Protein 7BAX (pdb70)

Foldseek 3Di:
DFAQWAFPADAFKDKAWEKDWQAPPPRFALVLVCLLAVHDSVQFCVLAVNPDRGDTHDGGRITIGMFMWGDDDGGIWTKDFHFDDPQDFLQNCCCPVVVVQAHSVVQCVVVPPDDRGPDPGGDTGIGIGGAHADHPVLVVVLFPGFYKDKDALPDDQVVVCVQQVHDSVQQCVNFVVPDDDSVPRDIGIGTRTDNDRGNGDDD

Secondary structure (DSSP, 8-state):
----BPPSSS-S-EEEEEEEE--SSS--SHHHHHHHHTS-HHHHHHHTT-S-TTSPPPTT-EEEEEEEEEESSSBEEEEEEEE--TT--HHHIIIIISTTSS-HHHHHHSS-SS-SS---TT-EEEEEEE-----HHHHHHT--EEEEEEE-TT--HHHHHHHHT--HHHHHHHTTTTS----S---EEEEEEESS-------

InterPro domains:
  IPR000719 Protein kinase domain [PS50011] (290-560)
  IPR001245 Serine-threonine/tyrosine-protein kinase, catalytic domain [PF07714] (346-463)
  IPR008266 Tyrosine-protein kinase, active site [PS00109] (434-446)
  IPR011009 Protein kinase-like domain superfamily [SSF56112] (306-564)
  IPR018392 LysM domain [PS51782] (51-98)
  IPR052611 Plant receptor-like kinase with LysM domain-containing protein [PTHR45927] (15-565)
  IPR056561 NFP/LYK4/5, first LysM domain [PF23446] (46-104)
  IPR059143 NFP, second LysM domain [PF23457] (109-163)
  IPR059144 NFP, 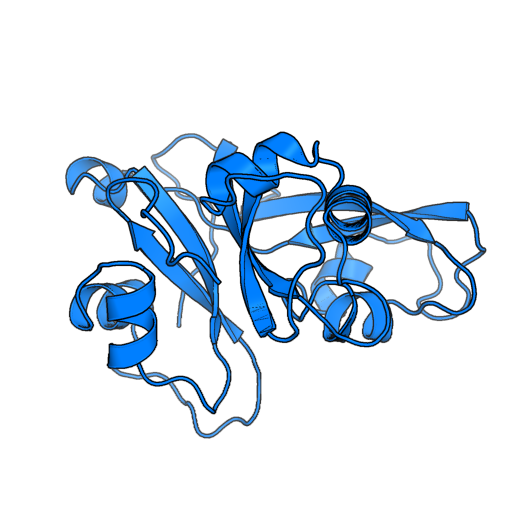third LysM domain [PF23462] (178-227)

B-factor: mean 77.1, std 29.34, range [22.92, 173.4]

Structure (mmCIF, N/CA/C/O backbone):
data_7BAX
#
_entry.id   7BAX
#
_cell.length_a   114.940
_cell.length_b   114.940
_cell.length_c   59.150
_cell.angle_alpha   90.000
_cell.angle_beta   90.000
_cell.angle_gamma   120.000
#
_symmetry.space_group_name_H-M   'P 31 2 1'
#
loop_
_entity.id
_entity.type
_entity.pdbx_description
1 polymer 'LysM type receptor kinase'
2 non-polymer 2-acetamido-2-deoxy-beta-D-glucopyranose
#
loop_
_atom_site.group_PDB
_atom_site.id
_atom_site.type_symbol
_atom_site.label_atom_id
_atom_site.label_alt_id
_atom_site.label_comp_id
_atom_site.label_asym_id
_atom_site.label_entity_id
_atom_site.label_seq_id
_atom_site.pdbx_PDB_ins_code
_atom_site.Cartn_x
_atom_site.Cartn_y
_atom_site.Cartn_z
_atom_site.occupancy
_atom_site.B_iso_or_equiv
_atom_site.auth_seq_id
_atom_site.auth_comp_id
_atom_site.auth_asym_id
_atom_site.auth_atom_id
_atom_site.pdbx_PDB_model_num
ATOM 1 N N . GLY A 1 46 ? 10.71300 -62.54700 1.52200 1.000 109.36563 34 GLY A N 1
ATOM 2 C CA . GLY A 1 46 ? 9.82000 -61.95000 0.54500 1.000 110.78521 34 GLY A CA 1
ATOM 3 C C . GLY A 1 46 ? 10.31000 -62.11200 -0.88500 1.000 118.39408 34 GLY A C 1
ATOM 4 O O . GLY A 1 46 ? 10.48900 -63.24100 -1.35400 1.000 118.57406 34 GLY A O 1
ATOM 5 N N . THR A 1 47 ? 10.51400 -60.98300 -1.57300 1.000 123.33342 35 THR A N 1
ATOM 6 C CA . THR A 1 47 ? 11.14600 -60.98800 -2.89200 1.000 125.12363 35 THR A CA 1
ATOM 7 C C . THR A 1 47 ? 12.63200 -61.32800 -2.77000 1.000 137.05158 35 THR A C 1
ATOM 8 O O . THR A 1 47 ? 13.37000 -60.66200 -2.03500 1.000 130.44063 35 THR A O 1
ATOM 12 N N . ASN A 1 48 ? 13.07600 -62.36100 -3.49900 1.000 145.25445 36 ASN A N 1
ATOM 13 C CA . ASN A 1 48 ? 14.48100 -62.76000 -3.50500 1.000 139.97272 36 ASN A CA 1
ATOM 14 C C . ASN A 1 48 ? 15.19400 -62.00100 -4.62100 1.000 127.84744 36 ASN A C 1
ATOM 15 O O . ASN A 1 48 ? 14.75700 -62.03200 -5.77700 1.000 120.56925 36 ASN A O 1
ATOM 20 N N . PHE A 1 49 ? 16.27200 -61.29300 -4.26800 1.000 118.54126 37 PHE A N 1
ATOM 21 C CA . PHE A 1 49 ? 17.07900 -60.53000 -5.22000 1.000 92.58144 37 PHE A CA 1
ATOM 22 C C . PHE A 1 49 ? 18.40900 -61.23000 -5.46900 1.000 94.34057 37 PHE A C 1
ATOM 23 O O . PHE A 1 49 ? 19.47000 -60.60200 -5.51900 1.000 94.94944 37 PHE A O 1
ATOM 31 N N . SER A 1 50 ? 18.35300 -62.55200 -5.58500 1.000 91.19593 38 SER A N 1
ATOM 32 C CA . SER A 1 50 ? 19.52300 -63.38700 -5.77800 1.000 84.86445 38 SER A CA 1
ATOM 33 C C . SER A 1 50 ? 19.72800 -63.65700 -7.26200 1.000 81.88472 38 SER A C 1
ATOM 34 O O . SER A 1 50 ? 18.77100 -63.73700 -8.03900 1.000 92.11649 38 SER A O 1
ATOM 37 N N . CYS A 1 51 ? 20.99000 -63.76300 -7.64700 1.000 86.82369 39 CYS A N 1
ATOM 38 C CA . CYS A 1 51 ? 21.36100 -64.00200 -9.03200 1.000 92.15535 39 CYS A CA 1
ATOM 39 C C . CYS A 1 51 ? 20.76100 -65.30700 -9.52400 1.000 104.48168 39 CYS A C 1
ATOM 40 O O . CYS A 1 51 ? 21.04200 -66.36700 -8.94000 1.000 115.67502 39 CYS A O 1
ATOM 43 N N . PRO A 1 52 ? 19.94000 -65.28700 -10.57100 1.000 107.68153 40 PRO A N 1
ATOM 44 C CA . PRO A 1 52 ? 19.45900 -66.54700 -11.14700 1.000 111.79325 40 PRO A CA 1
ATOM 45 C C . PRO A 1 52 ? 20.63000 -67.41500 -11.58800 1.000 120.21891 40 PRO A C 1
ATOM 46 O O . PRO A 1 52 ? 21.55800 -66.95200 -12.25500 1.000 114.46897 40 PRO A O 1
ATOM 50 N N . VAL A 1 53 ? 20.58800 -68.68400 -11.17700 1.000 125.70652 41 VAL A N 1
ATOM 51 C CA . VAL A 1 53 ? 21.67700 -69.60900 -11.46600 1.000 124.58715 41 VAL A CA 1
ATOM 52 C C . VAL A 1 53 ? 21.70100 -69.99100 -12.94500 1.000 127.53002 41 VAL A C 1
ATOM 53 O O . VAL A 1 53 ? 22.76700 -70.30400 -13.49700 1.000 122.59349 41 VAL A O 1
ATOM 57 N N . ASP A 1 54 ? 20.54300 -69.95200 -13.61200 1.000 125.68253 42 ASP A N 1
ATOM 58 C CA . ASP A 1 54 ? 20.35400 -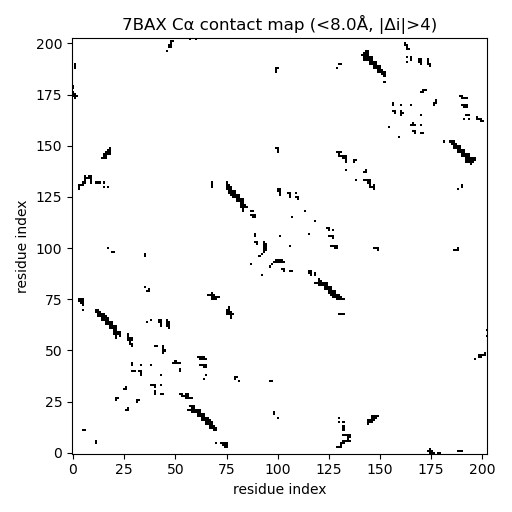70.52000 -14.94400 1.000 109.94133 42 ASP A CA 1
ATOM 59 C C . ASP A 1 54 ? 20.40200 -69.49900 -16.07300 1.000 105.52816 42 ASP A C 1
ATOM 60 O O . ASP A 1 54 ? 20.77000 -69.85900 -17.19600 1.000 106.85913 42 ASP A O 1
ATOM 65 N N . SER A 1 55 ? 20.02800 -68.23900 -15.81600 1.000 97.20450 43 SER A N 1
ATOM 66 C CA . SER A 1 55 ? 19.92000 -67.21300 -16.84600 1.000 92.46371 43 SER A CA 1
ATOM 67 C C . SER A 1 55 ? 21.11400 -66.25500 -16.79600 1.000 99.25711 43 SER A C 1
ATOM 68 O O . SER A 1 55 ? 21.84700 -66.21700 -15.80200 1.000 113.35572 43 SER A O 1
ATOM 71 N N . PRO A 1 56 ? 21.35100 -65.47900 -17.86100 1.000 94.18598 44 PRO A N 1
ATOM 72 C CA . PRO A 1 56 ? 22.58300 -64.65600 -17.95400 1.000 99.37530 44 PRO A CA 1
ATOM 73 C C . PRO A 1 56 ? 22.79300 -63.74500 -16.75600 1.000 92.21838 44 PRO A C 1
ATOM 74 O O . PRO A 1 56 ? 21.83000 -63.29500 -16.11200 1.000 86.58282 44 PRO A O 1
ATOM 78 N N . PRO A 1 57 ? 24.05500 -63.40700 -16.45600 1.000 89.74921 45 PRO A N 1
ATOM 79 C CA . PRO A 1 57 ? 24.34100 -62.61600 -15.25100 1.000 90.10487 45 PRO A CA 1
ATOM 80 C C . PRO A 1 57 ? 23.96700 -61.15000 -15.36800 1.000 78.74671 45 PRO A C 1
ATOM 81 O O . PRO A 1 57 ? 23.79700 -60.49100 -14.33500 1.000 74.64615 45 PRO A O 1
ATOM 85 N N . SER A 1 58 ? 23.84600 -60.61300 -16.57700 1.000 77.48959 46 SER A N 1
ATOM 86 C CA . SER A 1 58 ? 23.59800 -59.19300 -16.77300 1.000 69.84007 46 SER A CA 1
ATOM 87 C C . SER A 1 58 ? 22.46600 -59.01400 -17.77200 1.000 76.64991 46 SER A C 1
ATOM 88 O O . SER A 1 58 ? 22.13900 -59.92100 -18.54300 1.000 92.94288 46 SER A O 1
ATOM 91 N N . CYS A 1 59 ? 21.85500 -57.82900 -17.74100 1.000 78.70932 47 CYS A N 1
ATOM 92 C CA . CYS A 1 59 ? 20.57600 -57.62600 -18.41500 1.000 73.18643 47 CYS A CA 1
ATOM 93 C C . CYS A 1 59 ? 20.17400 -56.16400 -18.34100 1.000 65.16390 47 CYS A C 1
ATOM 94 O O . CYS A 1 59 ? 20.77300 -55.36000 -17.62000 1.000 76.40416 47 CYS A O 1
ATOM 97 N N . ASP A 1 60 ? 19.11900 -55.84100 -19.07300 1.000 49.23883 48 ASP A N 1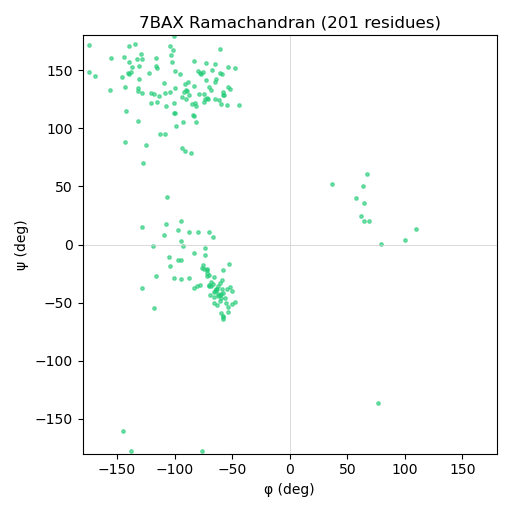
ATOM 98 C CA . ASP A 1 60 ? 18.55000 -54.50800 -19.07300 1.000 54.25148 48 ASP A CA 1
ATOM 99 C C . ASP A 1 60 ? 17.16900 -54.59500 -18.44900 1.000 60.57979 48 ASP A C 1
ATOM 100 O O . ASP A 1 60 ? 16.36400 -55.44900 -18.84200 1.000 66.10931 48 ASP A O 1
ATOM 105 N N . THR A 1 61 ? 16.91300 -53.75100 -17.45500 1.000 39.17367 49 THR A N 1
ATOM 106 C CA . THR A 1 61 ? 15.55900 -53.58400 -16.92800 1.000 34.98393 49 THR A CA 1
ATOM 107 C C . THR A 1 61 ? 15.41800 -52.12400 -16.55000 1.000 41.59003 49 THR A C 1
ATOM 108 O O . THR A 1 61 ? 16.17400 -51.26800 -17.01900 1.000 46.88816 49 THR A O 1
ATOM 112 N N . TYR A 1 62 ? 14.44200 -51.84200 -15.70600 1.000 38.86238 50 TYR A N 1
ATOM 113 C CA . TYR A 1 62 ? 14.15700 -50.48200 -15.31200 1.000 32.71281 50 TYR A CA 1
ATOM 114 C C . TYR A 1 62 ? 13.89900 -50.46000 -13.82000 1.000 36.02448 50 TYR A C 1
ATOM 115 O O . TYR A 1 62 ? 13.48000 -51.46000 -13.23200 1.000 53.69106 50 TYR A O 1
ATOM 124 N N . VAL A 1 63 ? 14.16700 -49.31200 -13.21300 1.000 28.47608 51 VAL A N 1
ATOM 125 C CA . VAL A 1 63 ? 13.75000 -49.05800 -11.84600 1.000 37.01482 51 VAL A CA 1
ATOM 126 C C . VAL A 1 63 ? 12.75500 -47.91200 -11.87600 1.000 37.36456 51 VAL A C 1
ATOM 127 O O . VAL A 1 63 ? 12.75600 -47.08200 -12.79400 1.000 47.52825 51 VAL A O 1
ATOM 131 N N . THR A 1 64 ? 11.88000 -47.89300 -10.87700 1.000 28.43448 52 THR A N 1
ATOM 132 C CA . THR A 1 64 ? 10.81300 -46.90800 -10.80000 1.000 33.92630 52 THR A CA 1
ATOM 133 C C . THR A 1 64 ? 11.27500 -45.73200 -9.95900 1.000 43.36213 52 THR A C 1
ATOM 134 O O . THR A 1 64 ? 11.71400 -45.91400 -8.81900 1.000 62.19430 52 THR A O 1
ATOM 138 N N . TYR A 1 65 ? 11.16000 -44.53100 -10.50700 1.000 34.27148 53 TYR A N 1
ATOM 139 C CA . TYR A 1 65 ? 11.49300 -43.32800 -9.75700 1.000 41.92850 53 TYR A CA 1
ATOM 140 C C . TYR A 1 65 ? 10.36200 -42.32000 -9.88900 1.000 43.62493 53 TYR A C 1
ATOM 141 O O . TYR A 1 65 ? 9.75800 -42.18500 -10.95900 1.000 46.42627 53 TYR A O 1
ATOM 150 N N . PHE A 1 66 ? 10.07600 -41.60500 -8.80900 1.000 33.68470 54 PHE A N 1
ATOM 151 C CA . PHE A 1 66 ? 9.03700 -40.58900 -8.83300 1.000 48.16872 54 PHE A CA 1
ATOM 152 C C . PHE A 1 66 ? 9.66300 -39.20600 -8.76500 1.000 59.15976 54 PHE A C 1
ATOM 153 O O . PHE A 1 66 ? 10.62400 -38.98500 -8.02000 1.000 46.85247 54 PHE A O 1
ATOM 161 N N . ALA A 1 67 ? 9.12500 -38.28000 -9.55300 1.000 41.55017 55 ALA A N 1
ATOM 162 C CA . ALA A 1 67 ? 9.53500 -36.89500 -9.40700 1.000 62.54074 55 ALA A CA 1
ATOM 163 C C . ALA A 1 67 ? 9.38100 -36.45000 -7.95300 1.000 69.19376 55 ALA A C 1
ATOM 164 O O . ALA A 1 67 ? 8.38600 -36.76500 -7.28800 1.000 70.27657 55 ALA A O 1
ATOM 166 N N . GLN A 1 68 ? 10.40100 -35.74700 -7.45500 1.000 67.48619 56 GLN A N 1
ATOM 167 C CA . GLN A 1 68 ? 10.44500 -35.21400 -6.09700 1.000 74.74097 56 GLN A CA 1
ATOM 168 C C . GLN A 1 68 ? 10.52900 -33.69800 -6.15700 1.000 91.81105 56 GLN A C 1
ATOM 169 O O . GLN A 1 68 ? 11.39700 -33.15600 -6.84900 1.000 86.20622 56 GLN A O 1
ATOM 175 N N . SER A 1 69 ? 9.65000 -33.01400 -5.40100 1.000 120.75924 57 SER A N 1
ATOM 176 C CA . SER A 1 69 ? 9.46000 -31.56500 -5.53100 1.000 137.02368 57 SER A CA 1
ATOM 177 C C . SER A 1 69 ? 10.61600 -30.68600 -5.04900 1.000 135.62946 57 SER A C 1
ATOM 178 O O . SER A 1 69 ? 10.70300 -29.53700 -5.50000 1.000 145.69615 57 SER A O 1
ATOM 181 N N . PRO A 1 70 ? 11.47700 -31.10100 -4.09500 1.000 105.22229 58 PRO A N 1
ATOM 182 C CA . PRO A 1 70 ? 12.61100 -30.21300 -3.78400 1.000 94.82564 58 PRO A CA 1
ATOM 183 C C . PRO A 1 70 ? 13.50600 -29.94600 -4.99900 1.000 93.49220 5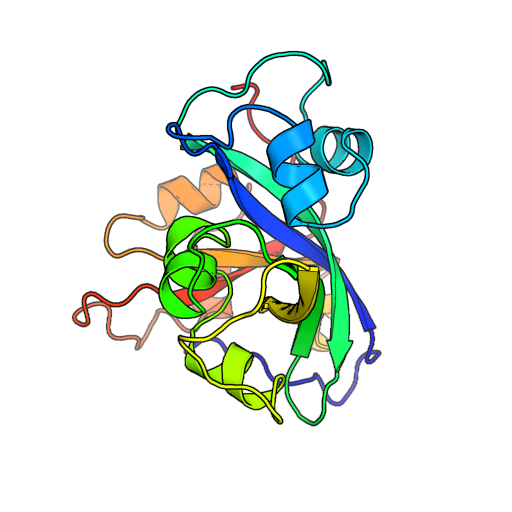8 PRO A C 1
ATOM 184 O O . PRO A 1 70 ? 13.61500 -28.79500 -5.42800 1.000 91.65497 58 PRO A O 1
ATOM 188 N N . ASN A 1 71 ? 14.09800 -30.97900 -5.61500 1.000 87.32162 59 ASN A N 1
ATOM 189 C CA . ASN A 1 71 ? 15.01600 -30.73400 -6.73100 1.000 81.95738 59 ASN A CA 1
ATOM 190 C C . ASN A 1 71 ? 14.71000 -31.54200 -7.98300 1.000 89.11478 59 ASN A C 1
ATOM 191 O O . ASN A 1 71 ? 14.90800 -31.03600 -9.09200 1.000 99.12144 59 ASN A O 1
ATOM 196 N N . PHE A 1 72 ? 14.27700 -32.79600 -7.84300 1.000 73.95262 60 PHE A N 1
ATOM 197 C CA . PHE A 1 72 ? 14.12500 -33.69200 -8.99200 1.000 71.85915 60 PHE A CA 1
ATOM 198 C C . PHE A 1 72 ? 12.75900 -33.48500 -9.64500 1.000 68.95336 60 PHE A C 1
ATOM 199 O O . PHE A 1 72 ? 11.82100 -34.26400 -9.46800 1.000 66.06107 60 PHE A O 1
ATOM 207 N N . LEU A 1 73 ? 12.65800 -32.42000 -10.44200 1.000 71.75472 61 LEU A N 1
ATOM 208 C CA . LEU A 1 73 ? 11.49000 -32.20600 -11.28900 1.000 74.10469 61 LEU A CA 1
ATOM 209 C C . LEU A 1 73 ? 11.88300 -31.94800 -12.73400 1.000 81.03340 61 LEU A C 1
ATOM 210 O O . LEU A 1 73 ? 11.05800 -31.45400 -13.51400 1.000 89.31168 61 LEU A O 1
ATOM 215 N N . THR A 1 74 ? 13.12600 -32.23800 -13.09500 1.000 69.05527 62 THR A N 1
ATOM 216 C CA . THR A 1 74 ? 13.61500 -32.15100 -14.45500 1.000 65.25564 62 THR A CA 1
ATOM 217 C C . THR A 1 74 ? 14.00200 -33.54800 -14.91600 1.000 59.61805 62 THR A C 1
ATOM 218 O O . THR A 1 74 ? 14.21200 -34.45300 -14.10800 1.000 59.88908 62 THR A O 1
ATOM 222 N N . LEU A 1 75 ? 14.08500 -33.74400 -16.22500 1.000 65.25358 63 LEU A N 1
ATOM 223 C CA . LEU A 1 75 ? 14.71300 -34.98100 -16.66400 1.000 66.12500 63 LEU A CA 1
ATOM 224 C C . LEU A 1 75 ? 16.20100 -34.94200 -16.37000 1.000 63.28337 63 LEU A C 1
ATOM 225 O O . LEU A 1 75 ? 16.79400 -35.96500 -16.01200 1.000 59.39597 63 LEU A O 1
ATOM 230 N N . THR A 1 76 ? 16.79300 -33.75400 -16.47600 1.000 63.54190 64 THR A N 1
ATOM 231 C CA . THR A 1 76 ? 18.20500 -33.56100 -16.17500 1.000 65.72968 64 THR A CA 1
ATOM 232 C C . THR A 1 76 ? 18.54300 -34.01100 -14.75200 1.000 75.26897 64 THR A C 1
ATOM 233 O O . THR A 1 76 ? 19.54700 -34.70800 -14.53300 1.000 64.64476 64 THR A O 1
ATOM 237 N N . SER A 1 77 ? 17.71500 -33.62000 -13.77200 1.000 78.25214 65 SER A N 1
ATOM 238 C CA . SER A 1 77 ? 17.91200 -34.07100 -12.39600 1.000 65.52909 65 SER A CA 1
ATOM 239 C C . SER A 1 77 ? 18.07200 -35.58700 -12.33000 1.000 59.24743 65 SER A C 1
ATOM 240 O O . SER A 1 77 ? 19.04700 -36.10300 -11.76600 1.000 59.00496 65 SER A O 1
ATOM 243 N N . ILE A 1 78 ? 17.14000 -36.31700 -12.94600 1.000 49.91371 66 ILE A N 1
ATOM 244 C CA . ILE A 1 78 ? 17.10300 -37.76000 -12.75200 1.000 51.81278 66 ILE A CA 1
ATOM 245 C C . ILE A 1 78 ? 18.17600 -38.44000 -13.58800 1.000 53.47302 66 ILE A C 1
ATOM 246 O O . ILE A 1 78 ? 18.77100 -39.43400 -13.15100 1.000 61.78496 66 ILE A O 1
ATOM 251 N N . SER A 1 79 ? 18.46000 -37.91200 -14.77800 1.000 46.73205 67 SER A N 1
ATOM 252 C CA . SER A 1 79 ? 19.53100 -38.46200 -15.59800 1.000 52.62463 67 SER A CA 1
ATOM 253 C C . SER A 1 79 ? 20.88700 -38.30200 -14.91800 1.000 70.82612 67 SER A C 1
ATOM 254 O O . SER A 1 79 ? 21.73900 -39.19500 -14.99600 1.000 85.03271 67 SER A O 1
ATOM 257 N N . ASP A 1 80 ? 21.10900 -37.17400 -14.23700 1.000 61.95717 68 ASP A N 1
ATOM 258 C CA . ASP A 1 80 ? 22.33300 -37.04500 -13.45800 1.000 56.35095 68 ASP A CA 1
ATOM 259 C C . ASP A 1 80 ? 22.32600 -37.97700 -12.26500 1.000 64.46986 68 ASP A C 1
ATOM 260 O O . ASP A 1 80 ? 23.37100 -38.50700 -11.88100 1.000 75.48684 68 ASP A O 1
ATOM 265 N N . LEU A 1 81 ? 21.16700 -38.18700 -11.66100 1.000 73.47062 69 LEU A N 1
ATOM 266 C CA . LEU A 1 81 ? 21.12000 -39.13200 -10.55800 1.000 74.21841 69 LEU A CA 1
ATOM 267 C C . LEU A 1 81 ? 21.40900 -40.55900 -11.01900 1.000 63.78704 69 LEU A C 1
ATOM 268 O O . LEU A 1 81 ? 21.92400 -41.36500 -10.23600 1.000 68.44100 69 LEU A O 1
ATOM 273 N N . PHE A 1 82 ? 21.10600 -40.89100 -12.27500 1.000 50.60403 70 PHE A N 1
ATOM 274 C CA . PHE A 1 82 ? 21.16600 -42.27900 -12.71900 1.000 53.78654 70 PHE A CA 1
ATOM 275 C C . PHE A 1 82 ? 22.15900 -42.52100 -13.84400 1.000 63.17204 70 PHE A C 1
ATOM 276 O O . PHE A 1 82 ? 22.29900 -43.66900 -14.28000 1.000 68.31378 70 PHE A O 1
ATOM 284 N N . ASP A 1 83 ? 22.84000 -41.48400 -14.33400 1.000 73.81630 71 ASP A N 1
ATOM 285 C CA . ASP A 1 83 ? 23.92100 -41.63100 -15.31400 1.000 67.99714 71 ASP A CA 1
ATOM 286 C C . ASP A 1 83 ? 23.42100 -42.18600 -16.65000 1.000 63.89648 71 ASP A C 1
ATOM 287 O O . ASP A 1 83 ? 24.12100 -42.94800 -17.31700 1.000 75.72617 71 ASP A O 1
ATOM 292 N N . THR A 1 84 ? 22.21300 -41.79200 -17.05300 1.000 55.98758 72 THR A N 1
ATOM 293 C CA . THR A 1 84 ? 21.66200 -42.16200 -18.35200 1.000 51.98060 72 THR A CA 1
ATOM 294 C C . THR A 1 84 ? 21.15400 -40.90800 -19.05900 1.000 50.92959 72 THR A C 1
ATOM 295 O O . THR A 1 84 ? 20.97200 -39.86200 -18.43800 1.000 57.19505 72 THR A O 1
ATOM 299 N N . SER A 1 85 ? 20.93000 -41.01800 -20.37000 1.000 65.34883 73 SER A N 1
ATOM 300 C CA . SER A 1 85 ? 20.42200 -39.88600 -21.13600 1.000 70.91987 73 SER A CA 1
ATOM 301 C C . SER A 1 85 ? 18.98500 -39.55200 -20.72900 1.000 68.44204 73 SER A C 1
ATOM 302 O O . SER A 1 85 ? 18.23000 -40.42900 -20.29700 1.000 73.38500 73 SER A O 1
ATOM 305 N N . PRO A 1 86 ? 18.58500 -38.28300 -20.83900 1.000 59.80793 74 PRO A N 1
ATOM 306 C CA . PRO A 1 86 ? 17.17100 -37.95900 -20.58200 1.000 53.01559 74 PRO A CA 1
ATOM 307 C C . PRO A 1 86 ? 16.22300 -38.64000 -21.54800 1.000 55.87653 74 PRO A C 1
ATOM 308 O O . PRO A 1 86 ? 15.12900 -39.04500 -21.14200 1.000 57.98139 74 PRO A O 1
ATOM 312 N N . LEU A 1 87 ? 16.61000 -38.79400 -22.81700 1.000 65.49134 75 LEU A N 1
ATOM 313 C CA . LEU A 1 87 ? 15.71800 -39.45500 -23.76400 1.000 65.08546 75 LEU A CA 1
ATOM 314 C C . LEU A 1 87 ? 15.46700 -40.90500 -23.37000 1.000 64.81172 75 LEU A C 1
ATOM 315 O O . LEU A 1 87 ? 14.35400 -41.40700 -23.54200 1.000 70.41778 75 LEU A O 1
ATOM 320 N N . SER A 1 88 ? 16.48600 -41.60900 -22.86500 1.000 51.39627 76 SER A N 1
ATOM 321 C CA . SER A 1 88 ? 16.24100 -42.98900 -22.45300 1.000 54.14031 76 SER A CA 1
ATOM 322 C C . SER A 1 88 ? 15.13800 -43.05000 -21.40100 1.000 61.81921 76 SER A C 1
ATOM 323 O O . SER A 1 88 ? 14.24500 -43.90600 -21.47200 1.000 75.21911 76 SER A O 1
ATOM 326 N N . ILE A 1 89 ? 15.15500 -42.11200 -20.44900 1.000 53.15376 77 ILE A N 1
ATOM 327 C CA . ILE A 1 89 ? 14.10500 -42.05000 -19.43600 1.000 43.12360 77 ILE A CA 1
ATOM 328 C C . ILE A 1 89 ? 12.76600 -41.69200 -20.07600 1.000 51.53676 77 ILE A C 1
ATOM 329 O O . ILE A 1 89 ? 11.73200 -42.31300 -19.78900 1.000 5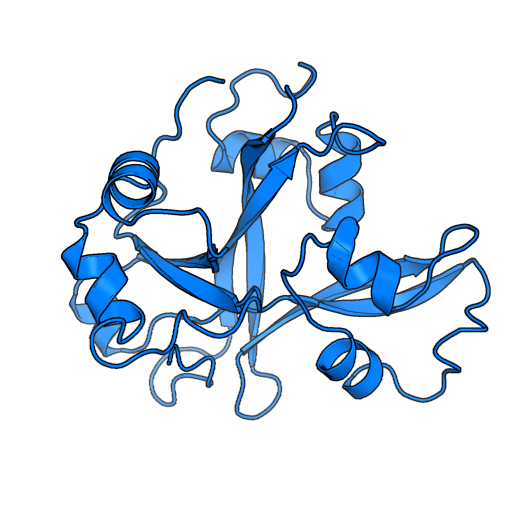3.68666 77 ILE A O 1
ATOM 334 N N . ALA A 1 90 ? 12.76600 -40.69000 -20.96000 1.000 54.16776 78 ALA A N 1
ATOM 335 C CA . ALA A 1 90 ? 11.50700 -40.24700 -21.54800 1.000 52.30167 78 ALA A CA 1
ATOM 336 C C . ALA A 1 90 ? 10.88700 -41.35300 -22.38600 1.000 49.38176 78 ALA A C 1
ATOM 337 O O . ALA A 1 90 ? 9.66600 -41.55900 -22.36600 1.000 52.83496 78 ALA A O 1
ATOM 339 N N . ARG A 1 91 ? 11.72500 -42.09000 -23.11100 1.000 50.80691 79 ARG A N 1
ATOM 340 C CA . ARG A 1 91 ? 11.26900 -43.21500 -23.91400 1.000 56.09724 79 ARG A CA 1
ATOM 341 C C . ARG A 1 91 ? 10.72700 -44.32300 -23.02500 1.000 54.06567 79 ARG A C 1
ATOM 342 O O . ARG A 1 91 ? 9.69500 -44.93000 -23.33500 1.000 72.44054 79 ARG A O 1
ATOM 350 N N . ALA A 1 92 ? 11.39500 -44.58600 -21.90600 1.000 43.56538 80 ALA A N 1
ATOM 351 C CA . ALA A 1 92 ? 10.91800 -45.61500 -20.99800 1.000 36.26937 80 ALA A CA 1
ATOM 352 C C . ALA A 1 92 ? 9.70700 -45.17000 -20.18800 1.000 42.49579 80 ALA A C 1
ATOM 353 O O . ALA A 1 92 ? 9.00100 -46.02200 -19.63700 1.000 43.58726 80 ALA A O 1
ATOM 355 N N . SER A 1 93 ? 9.44300 -43.86500 -20.09600 1.000 46.51516 81 SER A N 1
ATOM 356 C CA . SER A 1 93 ? 8.34400 -43.36800 -19.27800 1.000 46.38021 81 SER A CA 1
ATOM 357 C C . SER A 1 93 ? 7.18900 -42.82200 -20.10600 1.000 55.71942 81 SER A C 1
ATOM 358 O O . SER A 1 93 ? 6.25900 -42.23000 -19.54500 1.000 68.85641 81 SER A O 1
ATOM 361 N N . ASN A 1 94 ? 7.22600 -43.00800 -21.42300 1.000 53.76383 82 ASN A N 1
ATOM 362 C CA . ASN A 1 94 ? 6.18500 -42.54100 -22.33100 1.000 50.49768 82 ASN A CA 1
ATOM 363 C C . ASN A 1 94 ? 6.03200 -41.02300 -22.31000 1.000 54.92350 82 ASN A C 1
ATOM 364 O O . ASN A 1 94 ? 4.96100 -40.50400 -22.63400 1.000 71.58909 82 ASN A O 1
ATOM 369 N N . ILE A 1 95 ? 7.08300 -40.30000 -21.93100 1.000 49.55103 83 ILE A N 1
ATOM 370 C CA . ILE A 1 95 ? 7.07500 -38.84000 -21.98400 1.000 62.15742 83 ILE A CA 1
ATOM 371 C C . ILE A 1 95 ? 7.40100 -38.41700 -23.40600 1.000 66.47721 83 ILE A C 1
ATOM 372 O O . ILE A 1 95 ? 8.46300 -38.76300 -23.93200 1.000 63.00029 83 ILE A O 1
ATOM 377 N N . LYS A 1 96 ? 6.50000 -37.65500 -24.02400 1.000 73.35176 84 LYS A N 1
ATOM 378 C CA . LYS A 1 96 ? 6.65900 -37.28200 -25.41900 1.000 85.34435 84 LYS A CA 1
ATOM 379 C C . LYS A 1 96 ? 7.32800 -35.92500 -25.60200 1.000 88.89694 84 LYS A C 1
ATOM 380 O O . LYS A 1 96 ? 7.48700 -35.47700 -26.74500 1.000 93.79284 84 LYS A O 1
ATOM 386 N N . ASP A 1 97 ? 7.73400 -35.26900 -24.51400 1.000 77.16692 85 ASP A N 1
ATOM 387 C CA . ASP A 1 97 ? 8.49100 -34.01700 -24.58600 1.000 75.57069 85 ASP A CA 1
ATOM 388 C C . ASP A 1 97 ? 9.53100 -34.03900 -23.47600 1.000 83.25676 85 ASP A C 1
ATOM 389 O O . ASP A 1 97 ? 9.18000 -34.01100 -22.29100 1.000 87.72450 85 ASP A O 1
ATOM 394 N N . GLU A 1 98 ? 10.80800 -34.06800 -23.86500 1.000 84.92485 86 GLU A N 1
ATOM 395 C CA . GLU A 1 98 ? 11.91300 -34.21000 -22.92300 1.000 78.76547 86 GLU A CA 1
ATOM 396 C C . GLU A 1 98 ? 12.19000 -32.95100 -22.11800 1.000 89.09024 86 GLU A C 1
ATOM 397 O O . GLU A 1 98 ? 13.03300 -32.99000 -21.21400 1.000 88.25122 86 GLU A O 1
ATOM 403 N N . ASN A 1 99 ? 11.56200 -31.83100 -22.46000 1.000 96.47655 87 ASN A N 1
ATOM 404 C CA . ASN A 1 99 ? 11.85300 -30.56900 -21.80300 1.000 105.28607 87 ASN A CA 1
ATOM 405 C C . ASN A 1 99 ? 10.77900 -30.14400 -20.81800 1.000 113.64403 87 ASN A C 1
ATOM 406 O O . ASN A 1 99 ? 11.00800 -29.20800 -20.04200 1.000 122.88204 87 ASN A O 1
ATOM 411 N N . GLN A 1 100 ? 9.62800 -30.80900 -20.82100 1.000 104.89638 88 GLN A N 1
ATOM 412 C CA . GLN A 1 100 ? 8.57000 -30.46900 -19.88400 1.000 103.00667 88 GLN A CA 1
ATOM 413 C C . GLN A 1 100 ? 9.02000 -30.75500 -18.45900 1.000 97.56592 88 GLN A C 1
ATOM 414 O O . GLN A 1 100 ? 9.69400 -31.75500 -18.19100 1.000 91.74848 88 GLN A O 1
ATOM 420 N N . ASN A 1 101 ? 8.66000 -29.85900 -17.54300 1.000 100.28594 89 ASN A N 1
ATOM 421 C CA . ASN A 1 101 ? 8.84100 -30.14400 -16.12700 1.000 101.37579 89 ASN A CA 1
ATOM 422 C C . ASN A 1 101 ? 8.02900 -31.37600 -15.74000 1.000 93.39480 89 ASN A C 1
ATOM 423 O O . ASN A 1 101 ? 6.96800 -31.65100 -16.30700 1.000 105.68478 89 ASN A O 1
ATOM 428 N N . LEU A 1 102 ? 8.54100 -32.13500 -14.77900 1.000 80.72013 90 LEU A N 1
ATOM 429 C CA . LEU A 1 102 ? 7.78900 -33.25100 -14.22200 1.000 83.45209 90 LEU A CA 1
ATOM 430 C C . LEU A 1 102 ? 6.98500 -32.76800 -13.02000 1.000 87.33165 90 LEU A C 1
ATOM 431 O O . LEU A 1 102 ? 7.47600 -31.97100 -12.21500 1.000 96.03885 90 LEU A O 1
ATOM 436 N N . VAL A 1 103 ? 5.73900 -33.22400 -12.91900 1.000 76.89978 91 VAL A N 1
ATOM 437 C CA . VAL A 1 103 ? 4.89100 -32.84100 -11.78800 1.000 71.54753 91 VAL A CA 1
ATOM 438 C C . VAL A 1 103 ? 5.27000 -33.70400 -10.59100 1.000 72.99362 91 VAL A C 1
ATOM 439 O O . VAL A 1 103 ? 5.70800 -34.85000 -10.76600 1.000 80.43691 91 VAL A O 1
ATOM 443 N N . PRO A 1 104 ? 5.13900 -33.19400 -9.37200 1.000 64.57679 92 PRO A N 1
ATOM 444 C CA . PRO A 1 104 ? 5.45600 -33.99900 -8.18500 1.000 75.78463 92 PRO A CA 1
ATOM 445 C C . PRO A 1 104 ? 4.74500 -35.34700 -8.17900 1.000 72.75472 92 PRO A C 1
ATOM 446 O O . PRO A 1 104 ? 3.53900 -35.44200 -8.42400 1.000 78.24297 92 PRO A O 1
ATOM 450 N N . GLY A 1 105 ? 5.50500 -36.39800 -7.87600 1.000 59.34086 93 GLY A N 1
ATOM 451 C CA . GLY A 1 105 ? 4.97000 -37.73800 -7.79700 1.000 67.15210 93 GLY A CA 1
ATOM 452 C C . GLY A 1 105 ? 4.77200 -38.42800 -9.12700 1.000 70.11623 93 GLY A C 1
ATOM 453 O O . GLY A 1 105 ? 4.30900 -39.57900 -9.15000 1.000 68.38635 93 GLY A O 1
ATOM 454 N N . GLN A 1 106 ? 5.09800 -37.76400 -10.23000 1.000 70.20551 94 GLN A N 1
ATOM 455 C CA . GLN A 1 106 ? 4.98900 -38.39000 -11.53600 1.000 68.22728 94 GLN A CA 1
ATOM 456 C C . GLN A 1 106 ? 5.84000 -39.65100 -11.59100 1.000 63.20066 94 GLN A C 1
ATOM 457 O O . GLN A 1 106 ? 7.02500 -39.63400 -11.24000 1.000 62.84661 94 GLN A O 1
ATOM 463 N N . LEU A 1 107 ? 5.22700 -40.75000 -12.02200 1.000 56.69776 95 LEU A N 1
ATOM 464 C CA . LEU A 1 107 ? 5.96700 -41.99400 -12.17700 1.000 58.25222 95 LEU A CA 1
ATOM 465 C C . LEU A 1 107 ? 6.90000 -41.92600 -13.38200 1.000 58.14933 95 LEU A C 1
ATOM 466 O O . LEU A 1 107 ? 6.55000 -41.38500 -14.43600 1.000 69.69580 95 LEU A O 1
ATOM 471 N N . LEU A 1 108 ? 8.08900 -42.50100 -13.22800 1.000 45.19501 96 LEU A N 1
ATOM 472 C CA . LEU A 1 108 ? 9.05400 -42.60700 -14.30600 1.000 46.33105 96 LEU A CA 1
ATOM 473 C C . LEU A 1 108 ? 9.72500 -43.96800 -14.25400 1.000 39.21885 96 LEU A C 1
ATOM 474 O O . LEU A 1 108 ? 9.96300 -44.52600 -13.17500 1.000 48.74747 96 LEU A O 1
ATOM 479 N N . LEU A 1 109 ? 10.06000 -44.48100 -15.42800 1.000 29.49644 97 LEU A N 1
ATOM 480 C CA . LEU A 1 109 ? 10.87400 -45.68200 -15.54600 1.000 35.52678 97 LEU A CA 1
ATOM 481 C C . LEU A 1 109 ? 12.25100 -45.26600 -16.03200 1.000 44.97116 97 LEU A C 1
ATOM 482 O O . LEU A 1 109 ? 12.38000 -44.68100 -17.11600 1.000 56.86104 97 LEU A O 1
ATOM 487 N N . VAL A 1 110 ? 13.26700 -45.54700 -15.22700 1.000 36.38626 98 VAL A N 1
ATOM 488 C CA . VAL A 1 110 ? 14.65500 -45.26800 -15.57800 1.000 36.17222 98 VAL A CA 1
ATOM 489 C C . VAL A 1 110 ? 15.27500 -46.57200 -16.04800 1.000 46.70140 98 VAL A C 1
ATOM 490 O O . VAL A 1 110 ? 15.26300 -47.55900 -15.29200 1.000 59.95247 98 VAL A O 1
ATOM 494 N N . PRO A 1 111 ? 15.80400 -46.64600 -17.26900 1.000 49.39938 99 PRO A N 1
ATOM 495 C CA . PRO A 1 111 ? 16.51900 -47.85700 -17.68700 1.000 41.08193 99 PRO A CA 1
ATOM 496 C C . PRO A 1 111 ? 17.81100 -47.98900 -16.90800 1.000 44.00332 99 PRO A C 1
ATOM 497 O O . PRO A 1 111 ? 18.55900 -47.02100 -16.75100 1.000 49.93103 99 PRO A O 1
ATOM 501 N N . VAL A 1 112 ? 18.05700 -49.19100 -16.40300 1.000 48.40620 100 VAL A N 1
ATOM 502 C CA . VAL A 1 112 ? 19.32000 -49.52600 -15.77700 1.000 44.35634 100 VAL A CA 1
ATOM 503 C C . VAL A 1 112 ? 19.79600 -50.84000 -16.37100 1.000 51.06101 100 VAL A C 1
ATOM 504 O O . VAL A 1 112 ? 19.01400 -51.65800 -16.87700 1.000 69.25528 100 VAL A O 1
ATOM 508 N N . THR A 1 113 ? 21.10600 -51.00700 -16.33800 1.000 56.56053 101 THR A N 1
ATOM 509 C CA . THR A 1 113 ? 21.74900 -52.25900 -16.68700 1.000 64.03696 101 THR A CA 1
ATOM 510 C C . THR A 1 113 ? 22.17900 -52.91100 -15.37600 1.000 55.60110 101 THR A C 1
ATOM 511 O O . THR A 1 113 ? 22.74000 -52.23800 -14.50200 1.000 49.81578 101 THR A O 1
ATOM 515 N N . CYS A 1 114 ? 21.85600 -54.20300 -15.21800 1.000 40.68250 102 CYS A N 1
ATOM 516 C CA . CYS A 1 114 ? 21.85500 -54.87900 -13.92300 1.000 45.27678 102 CYS A CA 1
ATOM 517 C C . CYS A 1 114 ? 22.59900 -56.20800 -14.03700 1.000 53.40136 102 CYS A C 1
ATOM 518 O O . CYS A 1 114 ? 22.34500 -56.98500 -14.96500 1.000 66.44511 102 CYS A O 1
ATOM 521 N N . ALA A 1 115 ? 23.52300 -56.47000 -13.09400 1.000 51.77063 103 ALA A N 1
ATOM 522 C CA . ALA A 1 115 ? 24.42300 -57.62000 -13.18100 1.000 54.98668 103 ALA A CA 1
ATOM 523 C C . ALA A 1 115 ? 24.58200 -58.30200 -11.82000 1.000 68.62497 103 ALA A C 1
ATOM 524 O O . ALA A 1 115 ? 23.95300 -57.93000 -10.82400 1.000 67.60677 103 ALA A O 1
ATOM 526 N N . CYS A 1 116 ? 25.42500 -59.33500 -11.79700 1.000 91.06756 104 CYS A N 1
ATOM 527 C CA . CYS A 1 116 ? 25.70900 -60.11000 -10.59300 1.000 99.77302 104 CYS A CA 1
ATOM 528 C C . CYS A 1 116 ? 26.89000 -59.50300 -9.85300 1.000 104.62013 104 CYS A C 1
ATOM 529 O O . CYS A 1 116 ? 27.91600 -59.20000 -10.47000 1.000 116.06065 104 CYS A O 1
ATOM 532 N N . SER A 1 117 ? 26.75400 -59.33500 -8.54100 1.000 102.97408 105 SER A N 1
ATOM 533 C CA . SER A 1 117 ? 27.92200 -59.06800 -7.69700 1.000 104.11351 105 SER A CA 1
ATOM 534 C C . SER A 1 117 ? 27.90000 -60.13800 -6.61200 1.000 103.47423 105 SER A C 1
ATOM 535 O O . SER A 1 117 ? 27.37500 -59.92700 -5.51600 1.000 107.25972 105 SER A O 1
ATOM 538 N N . GLY A 1 118 ? 28.48100 -61.29800 -6.92500 1.000 97.10179 106 GLY A N 1
ATOM 539 C CA . GLY A 1 118 ? 28.28600 -62.47900 -6.09300 1.000 98.64508 106 GLY A CA 1
ATOM 540 C C . GLY A 1 118 ? 26.92100 -63.10700 -6.33800 1.000 90.51561 106 GLY A C 1
ATOM 541 O O . GLY A 1 118 ? 26.47400 -63.23100 -7.48500 1.000 87.51306 106 GLY A O 1
ATOM 542 N N . SER A 1 119 ? 26.24200 -63.48700 -5.25100 1.000 86.94261 107 SER A N 1
ATOM 543 C CA . SER A 1 119 ? 24.96900 -64.19600 -5.30800 1.000 92.89149 107 SER A CA 1
ATOM 544 C C . SER A 1 119 ? 23.76900 -63.26300 -5.21400 1.000 93.25275 107 SER A C 1
ATOM 545 O O . SER A 1 119 ? 22.67100 -63.71700 -4.86800 1.000 86.22120 107 SER A O 1
ATOM 548 N N . ASN A 1 120 ? 23.95500 -61.97300 -5.50200 1.000 95.34357 108 ASN A N 1
ATOM 549 C CA . ASN A 1 120 ? 22.85700 -61.01900 -5.50400 1.000 85.77254 108 ASN A CA 1
ATOM 550 C C . ASN A 1 120 ? 23.00500 -60.04800 -6.66900 1.000 86.56855 108 ASN A C 1
ATOM 551 O O . ASN A 1 120 ? 24.12100 -59.69600 -7.08300 1.000 89.20549 108 ASN A O 1
ATOM 556 N N . SER A 1 121 ? 21.85000 -59.62200 -7.18600 1.000 90.72965 109 SER A N 1
ATOM 557 C CA . SER A 1 121 ? 21.76500 -58.78400 -8.37500 1.000 79.23461 109 SER A CA 1
ATOM 558 C C . SER A 1 121 ? 21.75200 -57.31700 -7.96900 1.000 62.12577 109 SER A C 1
ATOM 559 O O . SER A 1 121 ? 20.98500 -56.91900 -7.08600 1.000 71.76434 109 SER A O 1
ATOM 562 N N . PHE A 1 122 ? 22.59300 -56.51500 -8.62200 1.000 54.99919 110 PHE A N 1
ATOM 563 C CA . PHE A 1 122 ? 22.67200 -55.07900 -8.36600 1.000 56.32954 110 PHE A CA 1
ATOM 564 C C . PHE A 1 122 ? 22.93300 -54.32600 -9.66800 1.000 52.54238 110 PHE A C 1
ATOM 565 O O . PHE A 1 122 ? 23.40800 -54.89400 -10.65600 1.000 65.78569 110 PHE A O 1
ATOM 573 N N . SER A 1 123 ? 22.65200 -53.02200 -9.65200 1.000 43.71570 111 SER A N 1
ATOM 574 C CA . SER A 1 123 ? 23.05800 -52.12000 -10.73400 1.000 48.70762 111 SER A CA 1
ATOM 575 C C . SER A 1 123 ? 23.72000 -50.89200 -10.12000 1.000 60.71557 111 SER A C 1
ATOM 576 O O . SER A 1 123 ? 23.02800 -50.04800 -9.54200 1.000 64.56314 111 SER A O 1
ATOM 579 N N . ASN A 1 124 ? 25.05300 -50.79300 -10.22400 1.000 61.87204 112 ASN A N 1
ATOM 580 C CA . ASN A 1 124 ? 25.79200 -49.73300 -9.53200 1.000 57.31415 112 ASN A CA 1
ATOM 581 C C . ASN A 1 124 ? 25.77400 -48.42800 -10.32300 1.000 44.21134 112 ASN A C 1
ATOM 582 O O . ASN A 1 124 ? 25.95200 -48.42200 -11.54300 1.000 48.02097 112 ASN A O 1
ATOM 587 N N . ILE A 1 125 ? 25.55800 -47.31400 -9.62600 1.000 42.60429 113 ILE A N 1
ATOM 588 C CA . ILE A 1 125 ? 25.66600 -45.98200 -10.22400 1.000 54.16026 113 ILE A CA 1
ATOM 589 C C . ILE A 1 125 ? 26.81200 -45.27200 -9.53200 1.000 71.20926 113 ILE A C 1
ATOM 590 O O . ILE A 1 125 ? 26.79300 -45.12100 -8.30700 1.000 89.62702 113 ILE A O 1
ATOM 595 N N . SER A 1 126 ? 27.80900 -44.83500 -10.28700 1.000 61.44890 114 SER A N 1
ATOM 596 C CA . SER A 1 126 ? 28.87700 -44.09000 -9.63400 1.000 63.84972 114 SER A CA 1
ATOM 597 C C . SER A 1 126 ? 28.39700 -42.64500 -9.52000 1.000 64.07239 114 SER A C 1
ATOM 598 O O . SER A 1 126 ? 28.19200 -41.96500 -10.53200 1.000 62.01256 114 SER A O 1
ATOM 601 N N . HIS A 1 127 ? 28.12200 -42.21100 -8.28900 1.000 68.53377 115 HIS A N 1
ATOM 602 C CA . HIS A 1 127 ? 27.58700 -40.88900 -7.98400 1.000 72.70229 115 HIS A CA 1
ATOM 603 C C . HIS A 1 127 ? 28.68100 -40.05900 -7.33700 1.000 74.98453 115 HIS A C 1
ATOM 604 O O . HIS A 1 127 ? 29.35400 -40.52200 -6.40400 1.000 73.19957 115 HIS A O 1
ATOM 611 N N . MET A 1 128 ? 28.86700 -38.84800 -7.84600 1.000 84.68187 116 MET A N 1
ATOM 612 C CA . MET A 1 128 ? 29.82700 -37.92200 -7.27600 1.000 90.48725 116 MET A CA 1
ATOM 613 C C . MET A 1 128 ? 29.14600 -37.11800 -6.18000 1.000 82.73897 116 MET A C 1
ATOM 614 O O . MET A 1 128 ? 27.98600 -36.71600 -6.32000 1.000 81.09610 116 MET A O 1
ATOM 619 N N . ILE A 1 129 ? 29.87300 -36.89100 -5.08900 1.000 86.97702 117 ILE A N 1
ATOM 620 C CA . ILE A 1 129 ? 29.28600 -36.30800 -3.88800 1.000 92.34468 117 ILE A CA 1
ATOM 621 C C . ILE A 1 129 ? 29.13700 -34.80300 -4.05700 1.000 99.88848 117 ILE A C 1
ATOM 622 O O . ILE A 1 129 ? 30.08200 -34.10800 -4.45200 1.000 101.86173 117 ILE A O 1
ATOM 627 N N . LYS A 1 130 ? 27.93800 -34.30200 -3.76800 1.000 102.35633 118 LYS A N 1
ATOM 628 C CA . LYS A 1 130 ? 27.65500 -32.88000 -3.72000 1.000 113.19158 118 LYS A CA 1
ATOM 629 C C . LYS A 1 130 ? 27.64500 -32.43200 -2.25800 1.000 127.19520 118 LYS A C 1
ATOM 630 O O . LYS A 1 130 ? 27.85200 -33.22900 -1.34100 1.000 129.32123 118 LYS A O 1
ATOM 636 N N . GLU A 1 131 ? 27.40800 -31.14000 -2.03700 1.000 138.46343 119 GLU A N 1
ATOM 637 C CA . GLU A 1 131 ? 27.63900 -30.55300 -0.72000 1.000 140.97015 119 GLU A CA 1
ATOM 638 C C . GLU A 1 131 ? 26.58900 -31.02700 0.28300 1.000 129.76049 119 GLU A C 1
ATOM 639 O O . GLU A 1 131 ? 25.38100 -30.92800 0.03800 1.000 125.27885 119 GLU A O 1
ATOM 645 N N . GLY A 1 132 ? 27.05600 -31.57300 1.40500 1.000 123.78167 120 GLY A N 1
ATOM 646 C CA . GLY A 1 132 ? 26.16800 -32.03200 2.45800 1.000 119.84641 120 GLY A CA 1
ATOM 647 C C . GLY A 1 132 ? 25.31000 -33.22700 2.09100 1.000 115.95462 120 GLY A C 1
ATOM 648 O O . GLY A 1 132 ? 24.07600 -33.15100 2.11300 1.000 118.04894 120 GLY A O 1
ATOM 649 N N . GLU A 1 133 ? 25.95000 -34.34300 1.75900 1.000 108.56839 121 GLU A N 1
ATOM 650 C CA . GLU A 1 133 ? 25.25200 -35.57200 1.41000 1.000 96.24664 121 GLU A CA 1
ATOM 651 C C . GLU A 1 133 ? 25.81400 -36.70900 2.24900 1.000 104.20007 121 GLU A C 1
ATOM 652 O O . GLU A 1 133 ? 27.03500 -36.87400 2.32900 1.000 113.23634 121 GLU A O 1
ATOM 658 N N . SER A 1 134 ? 24.93200 -37.48000 2.87700 1.000 100.63158 122 SER A N 1
ATOM 659 C CA . SER A 1 134 ? 25.30900 -38.69300 3.59000 1.000 95.29072 122 SER A CA 1
ATOM 660 C C . SER A 1 134 ? 24.91800 -39.90900 2.76200 1.000 89.27235 122 SER A C 1
ATOM 661 O O . SER A 1 134 ? 24.23200 -39.79700 1.74500 1.000 100.57821 122 SER A O 1
ATOM 664 N N . TYR A 1 135 ? 25.36800 -41.08700 3.20000 1.000 84.21967 123 TYR A N 1
ATOM 665 C CA . TYR A 1 135 ? 24.81000 -42.30700 2.62400 1.000 66.16054 123 TYR A CA 1
ATOM 666 C C . TYR A 1 135 ? 23.31500 -42.37400 2.88300 1.000 81.38190 123 TYR A C 1
ATOM 667 O O . TYR A 1 135 ? 22.53000 -42.70400 1.98400 1.000 84.69089 123 TYR A O 1
ATOM 676 N N . TYR A 1 136 ? 22.90300 -42.03400 4.10900 1.000 92.22389 124 TYR A N 1
ATOM 677 C CA . TYR A 1 136 ? 21.49500 -42.12900 4.48300 1.000 95.75238 124 TYR A CA 1
ATOM 678 C C . TYR A 1 136 ? 20.63800 -41.18200 3.65200 1.000 90.00821 124 TYR A C 1
ATOM 679 O O . TYR A 1 136 ? 19.63100 -41.59700 3.06400 1.000 88.92037 124 TYR A O 1
ATOM 688 N N . TYR A 1 137 ? 21.01600 -39.90200 3.60000 1.000 84.81579 125 TYR A N 1
ATOM 689 C CA . TYR A 1 137 ? 20.30200 -38.96300 2.74200 1.000 75.38665 125 TYR A CA 1
ATOM 690 C C . TYR A 1 137 ? 20.23300 -39.49200 1.31800 1.000 81.56064 125 TYR A C 1
ATOM 691 O O . TYR A 1 137 ? 19.14500 -39.70500 0.76900 1.000 80.74911 125 TYR A O 1
ATOM 700 N N . LEU A 1 138 ? 21.40100 -39.75400 0.72600 1.000 88.35169 126 LEU A N 1
ATOM 701 C CA . LEU A 1 138 ? 21.46700 -40.18800 -0.66400 1.000 77.65154 126 LEU A CA 1
ATOM 702 C C . LEU A 1 138 ? 20.51600 -41.33900 -0.94600 1.000 68.92650 126 LEU A C 1
ATOM 703 O O . LEU A 1 138 ? 19.87500 -41.37400 -2.00500 1.000 68.84126 126 LEU A O 1
ATOM 708 N N . SER A 1 139 ? 20.40600 -42.29700 -0.01800 1.000 60.76341 127 SER A N 1
ATOM 709 C CA . SER A 1 139 ? 19.67600 -43.51400 -0.35100 1.000 61.65542 127 SER A CA 1
ATOM 710 C C . SER A 1 139 ? 18.23000 -43.51800 0.12200 1.000 58.28598 127 SER A C 1
ATOM 711 O O . SER A 1 139 ? 17.46200 -44.37000 -0.33400 1.000 64.85551 127 SER A O 1
ATOM 714 N N . THR A 1 140 ? 17.81900 -42.59800 1.00200 1.000 60.27868 128 THR A N 1
ATOM 715 C CA . THR A 1 140 ? 16.40700 -42.53400 1.37500 1.000 70.83744 128 THR A CA 1
ATOM 716 C C . THR A 1 140 ? 15.63600 -41.39100 0.72600 1.000 72.47016 128 THR A C 1
ATOM 717 O O . THR A 1 140 ? 14.40200 -41.44600 0.70100 1.000 66.60920 128 THR A O 1
ATOM 721 N N . THR A 1 141 ? 16.31300 -40.36000 0.21700 1.000 77.55345 129 THR A N 1
ATOM 722 C CA . THR A 1 141 ? 15.63300 -39.32000 -0.54900 1.000 78.59216 129 THR A CA 1
ATOM 723 C C . THR A 1 141 ? 16.13600 -39.24700 -1.98500 1.000 78.32175 129 THR A C 1
ATOM 724 O O . THR A 1 141 ? 15.33000 -39.37300 -2.91500 1.000 88.40171 129 THR A O 1
ATOM 728 N N . SER A 1 142 ? 17.44400 -39.08700 -2.20300 1.000 64.07098 130 SER A N 1
ATOM 729 C CA . SER A 1 142 ? 17.94700 -38.98300 -3.57000 1.000 62.46017 130 SER A CA 1
ATOM 730 C C . SER A 1 142 ? 17.55800 -40.21700 -4.38000 1.000 60.71628 130 SER A C 1
ATOM 731 O O . SE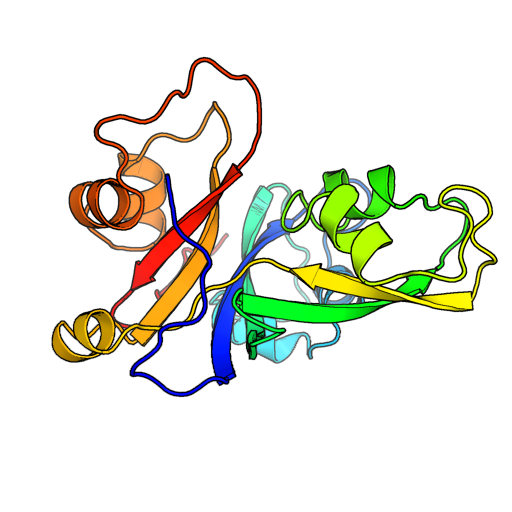R A 1 142 ? 16.78100 -40.13000 -5.33700 1.000 63.50601 130 SER A O 1
ATOM 734 N N . TYR A 1 143 ? 18.04000 -41.38600 -3.97800 1.000 54.93994 131 TYR A N 1
ATOM 735 C CA . TYR A 1 143 ? 17.74100 -42.60300 -4.71500 1.000 54.51927 131 TYR A CA 1
ATOM 736 C C . TYR A 1 143 ? 16.43800 -43.25700 -4.25900 1.000 60.01562 131 TYR A C 1
ATOM 737 O O . TYR A 1 143 ? 16.13000 -44.38300 -4.67900 1.000 44.01593 131 TYR A O 1
ATOM 746 N N . GLU A 1 144 ? 15.65500 -42.55400 -3.43700 1.000 59.77915 132 GLU A N 1
ATOM 747 C CA . GLU A 1 144 ? 14.24200 -42.86800 -3.25100 1.000 51.50018 132 GLU A CA 1
ATOM 748 C C . GLU A 1 144 ? 14.04500 -44.30100 -2.77000 1.000 56.87710 132 GLU A C 1
ATOM 749 O O . GLU A 1 144 ? 13.14100 -45.00800 -3.22500 1.000 51.38898 132 GLU A O 1
ATOM 755 N N . ASN A 1 145 ? 14.92300 -44.73300 -1.86300 1.000 72.50895 133 ASN A N 1
ATOM 756 C CA . ASN A 1 145 ? 14.87500 -46.04200 -1.21000 1.000 61.34777 133 ASN A CA 1
ATOM 757 C C . ASN A 1 145 ? 15.07200 -47.20200 -2.19100 1.000 59.70696 133 ASN A C 1
ATOM 758 O O . ASN A 1 145 ? 14.72400 -48.34500 -1.88500 1.000 57.21918 133 ASN A O 1
ATOM 763 N N . LEU A 1 146 ? 15.65300 -46.94200 -3.36500 1.000 53.76801 134 LEU A N 1
ATOM 764 C CA . LEU A 1 146 ? 16.04100 -48.01400 -4.27600 1.000 46.73309 134 LEU A CA 1
ATOM 765 C C . LEU A 1 146 ? 17.35700 -48.66800 -3.87400 1.000 51.00872 134 LEU A C 1
ATOM 766 O O . LEU A 1 146 ? 17.91400 -49.44500 -4.66000 1.000 49.28623 134 LEU A O 1
ATOM 771 N N . THR A 1 147 ? 17.85600 -48.35100 -2.68100 1.000 57.81385 135 THR A N 1
ATOM 772 C CA . THR A 1 147 ? 19.05500 -48.92000 -2.07400 1.000 59.03018 135 THR A CA 1
ATOM 773 C C . THR A 1 147 ? 19.08700 -48.46600 -0.61800 1.000 65.82795 135 THR A C 1
ATOM 774 O O . THR A 1 147 ? 18.63100 -47.36500 -0.29400 1.000 78.68846 135 THR A O 1
ATOM 778 N N . ASN A 1 148 ? 19.57800 -49.33500 0.26000 1.000 64.73232 136 ASN A N 1
ATOM 779 C CA . ASN A 1 148 ? 19.65700 -48.99800 1.67500 1.000 72.38008 136 ASN A CA 1
ATOM 780 C C . ASN A 1 148 ? 21.08500 -48.62100 2.05400 1.000 71.57153 136 ASN A C 1
ATOM 781 O O . ASN A 1 148 ? 22.05400 -48.99700 1.38800 1.000 68.72409 136 ASN A O 1
ATOM 786 N N . TRP A 1 149 ? 21.20000 -47.85800 3.14300 1.000 75.92958 137 TRP A N 1
ATOM 787 C CA . TRP A 1 149 ? 22.50900 -47.40600 3.60400 1.000 79.57240 137 TRP A CA 1
ATOM 788 C C . TRP A 1 149 ? 23.48800 -48.56600 3.74000 1.000 91.11031 137 TRP A C 1
ATOM 789 O O . TRP A 1 149 ? 24.68100 -48.42600 3.42500 1.000 91.17305 137 TRP A O 1
ATOM 800 N N . GLU A 1 150 ? 22.99000 -49.72800 4.18400 1.000 99.55135 138 GLU A N 1
ATOM 801 C CA . GLU A 1 150 ? 23.84600 -50.88500 4.43500 1.000 95.25110 138 GLU A CA 1
ATOM 802 C C . GLU A 1 150 ? 24.60900 -51.29600 3.18200 1.000 94.57904 138 GLU A C 1
ATOM 803 O O . GLU A 1 150 ? 25.84000 -51.21900 3.14700 1.000 91.83018 138 GLU A O 1
ATOM 809 N N . THR A 1 151 ? 23.89100 -51.72800 2.13800 1.000 90.21509 139 THR A N 1
ATOM 810 C CA . THR A 1 151 ? 24.56500 -52.25700 0.95300 1.000 92.14270 139 THR A CA 1
ATOM 811 C C . THR A 1 151 ? 25.46800 -51.20600 0.31100 1.000 90.43200 139 THR A C 1
ATOM 812 O O . THR A 1 151 ? 26.54300 -51.54100 -0.21600 1.000 98.82085 139 THR A O 1
ATOM 816 N N . VAL A 1 152 ? 25.07000 -49.93200 0.38700 1.000 79.39322 140 VAL A N 1
ATOM 817 C CA . VAL A 1 152 ? 25.91900 -48.84900 -0.10800 1.000 76.52532 140 VAL A CA 1
ATOM 818 C C . VAL A 1 152 ? 27.26500 -48.87100 0.60600 1.000 86.13936 140 VAL A C 1
ATOM 819 O O . VAL A 1 152 ? 28.31600 -49.05900 -0.02100 1.000 88.68227 140 VAL A O 1
ATOM 823 N N . GLN A 1 153 ? 27.26100 -48.69800 1.93600 1.000 83.22052 141 GLN A N 1
ATOM 824 C CA . GLN A 1 153 ? 28.56500 -48.66500 2.59500 1.000 83.56075 141 GLN A CA 1
ATOM 825 C C . GLN A 1 153 ? 29.21600 -50.04000 2.67800 1.000 87.88787 141 GLN A C 1
ATOM 826 O O . GLN A 1 153 ? 30.34500 -50.14100 3.17400 1.000 105.18434 141 GLN A O 1
ATOM 832 N N . ASP A 1 154 ? 28.54100 -51.09500 2.21400 1.000 82.80640 142 ASP A N 1
ATOM 833 C CA . ASP A 1 154 ? 29.20100 -52.39200 2.12600 1.000 102.62272 142 ASP A CA 1
ATOM 834 C C . ASP A 1 154 ? 30.02200 -52.51100 0.84700 1.000 105.00923 142 ASP A C 1
ATOM 835 O O . ASP A 1 154 ? 31.11900 -53.08300 0.87200 1.000 107.41894 142 ASP A O 1
ATOM 840 N N . SER A 1 155 ? 29.53400 -51.96400 -0.26800 1.000 108.01103 143 SER A N 1
ATOM 841 C CA . SER A 1 155 ? 30.33400 -51.92100 -1.48800 1.000 109.83914 143 SER A CA 1
ATOM 842 C C . SER A 1 155 ? 31.05400 -50.58900 -1.68200 1.000 102.76815 143 SER A C 1
ATOM 843 O O . SER A 1 155 ? 31.56300 -50.32800 -2.77700 1.000 98.31409 143 SER A O 1
ATOM 846 N N . ASN A 1 156 ? 31.09800 -49.73600 -0.65900 1.000 101.56360 144 ASN A N 1
ATOM 847 C CA . ASN A 1 156 ? 31.92700 -48.53000 -0.66800 1.000 102.17789 144 ASN A CA 1
ATOM 848 C C . ASN A 1 156 ? 32.79800 -48.51200 0.58400 1.000 120.14792 144 ASN A C 1
ATOM 849 O O . ASN A 1 156 ? 32.59500 -47.69600 1.49400 1.000 120.80545 144 ASN A O 1
ATOM 854 N N . PRO A 1 157 ? 33.78600 -49.39800 0.65900 1.000 123.25132 145 PRO A N 1
ATOM 855 C CA . PRO A 1 157 ? 34.71900 -49.38900 1.78700 1.000 126.18939 145 PRO A CA 1
ATOM 856 C C . PRO A 1 157 ? 35.71300 -48.25000 1.60000 1.000 138.31116 145 PRO A C 1
ATOM 857 O O . PRO A 1 157 ? 35.64300 -47.49700 0.63300 1.000 139.95913 145 PRO A O 1
ATOM 861 N N . ASN A 1 158 ? 36.65600 -48.14700 2.53600 1.000 150.55439 146 ASN A N 1
ATOM 862 C CA . ASN A 1 158 ? 37.68300 -47.10800 2.53800 1.000 163.64789 146 ASN A CA 1
ATOM 863 C C . ASN A 1 158 ? 37.11600 -45.71800 2.82200 1.000 158.85028 146 ASN A C 1
ATOM 864 O O . ASN A 1 158 ? 37.75700 -44.71600 2.49000 1.000 169.77340 146 ASN A O 1
ATOM 869 N N . TYR A 1 159 ? 35.93100 -45.60900 3.42300 1.000 139.82035 147 TYR A N 1
ATOM 870 C CA . TYR A 1 159 ? 35.28900 -44.30700 3.54800 1.000 125.84009 147 T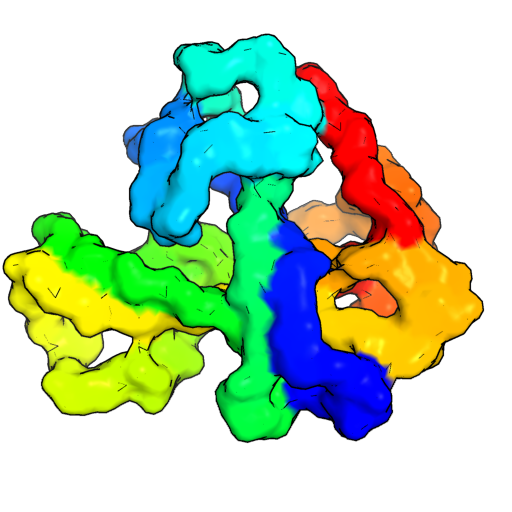YR A CA 1
ATOM 871 C C . TYR A 1 159 ? 34.62600 -44.14600 4.91000 1.000 118.86838 147 TYR A C 1
ATOM 872 O O . TYR A 1 159 ? 34.27300 -45.12000 5.58100 1.000 114.59949 147 TYR A O 1
ATOM 881 N N . ASN A 1 160 ? 34.45300 -42.88000 5.30000 1.000 116.85393 148 ASN A N 1
ATOM 882 C CA . ASN A 1 160 ? 33.75300 -42.52300 6.52400 1.000 113.84378 148 ASN A CA 1
ATOM 883 C C . ASN A 1 160 ? 32.33200 -42.11600 6.17600 1.000 101.02286 148 ASN A C 1
ATOM 884 O O . ASN A 1 160 ? 32.13900 -41.06800 5.54200 1.000 99.17858 148 ASN A O 1
ATOM 889 N N . PRO A 1 161 ? 31.31600 -42.88000 6.58800 1.000 98.09999 149 PRO A N 1
ATOM 890 C CA . PRO A 1 161 ? 29.94200 -42.64400 6.11200 1.000 110.61056 149 PRO A CA 1
ATOM 891 C C . PRO A 1 161 ? 29.39900 -41.22400 6.26600 1.000 110.09702 149 PRO A C 1
ATOM 892 O O . PRO A 1 161 ? 28.40300 -40.87800 5.62000 1.000 109.86293 149 PRO A O 1
ATOM 896 N N . TYR A 1 162 ? 30.01300 -40.38600 7.09800 1.000 110.07522 150 TYR A N 1
ATOM 897 C CA . TYR A 1 162 ? 29.54100 -39.01500 7.21600 1.000 118.12100 150 TYR A CA 1
ATOM 898 C C . TYR A 1 162 ? 30.54900 -37.97200 6.75200 1.000 128.87754 150 TYR A C 1
ATOM 899 O O . TYR A 1 162 ? 30.13000 -36.88800 6.33300 1.000 125.93816 150 TYR A O 1
ATOM 908 N N . LEU A 1 163 ? 31.85400 -38.26100 6.81700 1.000 134.55181 151 LEU A N 1
ATOM 909 C CA . LEU A 1 163 ? 32.86700 -37.37400 6.23800 1.000 138.01117 151 LEU A CA 1
ATOM 910 C C . LEU A 1 163 ? 33.11500 -37.80600 4.79500 1.000 127.97225 151 LEU A C 1
ATOM 911 O O . LEU A 1 163 ? 34.08000 -38.49900 4.46400 1.000 123.36498 151 LEU A O 1
ATOM 916 N N . LEU A 1 164 ? 32.21400 -37.36200 3.92000 1.000 122.03491 152 LEU A N 1
ATOM 917 C CA . LEU A 1 164 ? 32.32700 -37.61100 2.49500 1.000 95.06124 152 LEU A CA 1
ATOM 918 C C . LEU A 1 164 ? 32.87300 -36.36400 1.82800 1.000 109.60505 152 LEU A C 1
ATOM 919 O O . LEU A 1 164 ? 32.18400 -35.33200 1.81100 1.000 107.55378 152 LEU A O 1
ATOM 924 N N . PRO A 1 165 ? 34.09100 -36.39200 1.28000 1.000 115.24683 153 PRO A N 1
ATOM 925 C CA . PRO A 1 165 ? 34.64400 -35.19900 0.62000 1.000 116.88769 153 PRO A CA 1
ATOM 926 C C . PRO A 1 165 ? 33.96500 -34.97400 -0.72300 1.000 106.74540 153 PRO A C 1
ATOM 927 O O . PRO A 1 165 ? 33.94600 -35.86600 -1.57100 1.000 110.54125 153 PRO A O 1
ATOM 931 N N . VAL A 1 166 ? 33.42100 -33.77000 -0.91800 1.000 108.45054 154 VAL A N 1
ATOM 932 C CA . VAL A 1 166 ? 32.71700 -33.41000 -2.14900 1.000 111.34661 154 VAL A CA 1
ATOM 933 C C . VAL A 1 166 ? 33.61000 -33.65500 -3.36300 1.000 93.27351 154 VAL A C 1
ATOM 934 O O . VAL A 1 166 ? 34.69400 -33.07600 -3.48000 1.000 98.55287 154 VAL A O 1
ATOM 938 N N . GLY A 1 167 ? 33.16300 -34.51900 -4.26400 1.000 95.20186 155 GLY A N 1
ATOM 939 C CA . GLY A 1 167 ? 33.91000 -34.87800 -5.44900 1.000 98.38969 155 GLY A CA 1
ATOM 940 C C . GLY A 1 167 ? 34.49300 -36.29100 -5.48800 1.000 100.01184 155 GLY A C 1
ATOM 941 O O . GLY A 1 167 ? 35.33100 -36.56800 -6.35600 1.000 90.43066 155 GLY A O 1
ATOM 942 N N . ILE A 1 168 ? 34.06900 -37.18200 -4.60300 1.000 105.70105 156 ILE A N 1
ATOM 943 C CA . ILE A 1 168 ? 34.54600 -38.55800 -4.58400 1.000 107.72938 156 ILE A CA 1
ATOM 944 C C . ILE A 1 168 ? 33.51300 -39.43800 -5.26300 1.000 100.11264 156 ILE A C 1
ATOM 945 O O . ILE A 1 168 ? 32.30500 -39.16900 -5.21300 1.000 91.93498 156 ILE A O 1
ATOM 950 N N . LYS A 1 169 ? 33.99200 -40.51200 -5.88400 1.000 100.36690 157 LYS A N 1
ATOM 951 C CA . LYS A 1 169 ? 33.10300 -41.49500 -6.49100 1.000 91.27767 157 LYS A CA 1
ATOM 952 C C . LYS A 1 169 ? 32.59000 -42.44600 -5.41700 1.000 89.97597 157 LYS A C 1
ATOM 953 O O . LYS A 1 169 ? 33.38500 -43.13300 -4.76700 1.000 106.09180 157 LYS A O 1
ATOM 959 N N . VAL A 1 170 ? 31.27300 -42.49100 -5.21600 1.000 84.83192 158 VAL A N 1
ATOM 960 C CA . VAL A 1 170 ? 30.66200 -43.50900 -4.36800 1.000 84.81658 158 VAL A CA 1
ATOM 961 C C . VAL A 1 170 ? 29.68300 -44.29600 -5.22900 1.000 79.43219 158 VAL A C 1
ATOM 962 O O . VAL A 1 170 ? 28.88300 -43.70200 -5.96200 1.000 82.68614 158 VAL A O 1
ATOM 966 N N . VAL A 1 171 ? 29.77700 -45.62700 -5.19200 1.000 73.23825 159 VAL A N 1
ATOM 967 C CA . VAL A 1 171 ? 28.90400 -46.46000 -6.01900 1.000 71.21203 159 VAL A CA 1
ATOM 968 C C . VAL A 1 171 ? 27.61900 -46.76600 -5.25300 1.000 67.32682 159 VAL A C 1
ATOM 969 O O . VAL A 1 171 ? 27.64100 -47.10400 -4.06400 1.000 74.06513 159 VAL A O 1
ATOM 973 N N . ILE A 1 172 ? 26.49400 -46.58100 -5.93000 1.000 58.16828 160 ILE A N 1
ATOM 974 C CA . ILE A 1 172 ? 25.15300 -46.61800 -5.36700 1.000 54.96695 160 ILE A CA 1
ATOM 975 C C . ILE A 1 172 ? 24.50200 -47.85000 -5.97200 1.000 62.77547 160 ILE A C 1
ATOM 976 O O . ILE A 1 172 ? 24.05800 -47.80000 -7.12900 1.000 77.63852 160 ILE A O 1
ATOM 981 N N . PRO A 1 173 ? 24.52400 -48.98200 -5.29500 1.000 53.67748 161 PRO A N 1
ATOM 982 C CA . PRO A 1 173 ? 24.00200 -50.20200 -5.91500 1.000 59.84366 161 PRO A CA 1
ATOM 983 C C . PRO A 1 173 ? 22.49100 -50.27400 -5.81400 1.000 55.23510 161 PRO A C 1
ATOM 984 O O . PRO A 1 173 ? 21.94400 -50.55300 -4.74200 1.000 53.88364 161 PRO A O 1
ATOM 988 N N . LEU A 1 174 ? 21.80700 -50.02500 -6.92500 1.000 46.71112 162 LEU A N 1
ATOM 989 C CA . LEU A 1 174 ? 20.36400 -50.16800 -6.93700 1.000 41.23040 162 LEU A CA 1
ATOM 990 C C . LEU A 1 174 ? 19.98800 -51.64700 -6.96800 1.000 45.48747 162 LEU A C 1
ATOM 991 O O . LEU A 1 174 ? 20.71500 -52.49000 -7.51400 1.000 49.91575 162 LEU A O 1
ATOM 996 N N . PHE A 1 175 ? 18.84800 -51.95600 -6.35400 1.000 44.00201 163 PHE A N 1
ATOM 997 C CA . PHE A 1 175 ? 18.28100 -53.29500 -6.41200 1.000 46.61987 163 PHE A CA 1
ATOM 998 C C . PHE A 1 175 ? 17.61200 -53.54100 -7.75800 1.000 50.46222 163 PHE A C 1
ATOM 999 O O . PHE A 1 175 ? 17.04100 -52.63500 -8.37100 1.000 55.24116 163 PHE A O 1
ATOM 1007 N N . CYS A 1 176 ? 17.67900 -54.79200 -8.20200 1.000 51.85461 164 CYS A N 1
ATOM 1008 C CA . CYS A 1 176 ? 17.18000 -55.24300 -9.49300 1.000 54.84845 164 CYS A CA 1
ATOM 1009 C C . CYS A 1 176 ? 17.34800 -56.75100 -9.52000 1.000 65.48940 164 CYS A C 1
ATOM 1010 O O . CYS A 1 176 ? 18.26000 -57.28400 -8.88200 1.000 74.54838 164 CYS A O 1
ATOM 1013 N N . LYS A 1 177 ? 16.45400 -57.44100 -10.22100 1.000 55.83293 165 LYS A N 1
ATOM 1014 C CA . LYS A 1 177 ? 16.69300 -58.85200 -10.47600 1.000 59.06810 165 LYS A CA 1
ATOM 1015 C C . LYS A 1 177 ? 16.55800 -59.13000 -11.95300 1.000 67.46860 165 LYS A C 1
ATOM 1016 O O . LYS A 1 177 ? 15.92400 -58.37800 -12.70600 1.000 49.68311 165 LYS A O 1
ATOM 1022 N N . CYS A 1 178 ? 17.16000 -60.24000 -12.35500 1.000 82.52388 166 CYS A N 1
ATOM 1023 C CA . CYS A 1 178 ? 16.97100 -60.48000 -13.75100 1.000 66.98246 166 CYS A CA 1
ATOM 1024 C C . CYS A 1 178 ? 16.31400 -61.81500 -14.02300 1.000 64.89659 166 CYS A C 1
ATOM 1025 O O . CYS A 1 178 ? 16.51100 -62.77600 -13.27400 1.000 88.87462 166 CYS A O 1
ATOM 1028 N N . PRO A 1 179 ? 15.50400 -61.88000 -15.09300 1.000 53.36099 167 PRO A N 1
ATOM 1029 C CA . PRO A 1 179 ? 14.62400 -63.03200 -15.32700 1.000 49.07400 167 PRO A CA 1
ATOM 1030 C C . PRO A 1 179 ? 15.29900 -64.36100 -15.09800 1.000 61.98220 167 PRO A C 1
ATOM 1031 O O . PRO A 1 179 ? 16.30300 -64.65700 -15.75300 1.000 72.02530 167 PRO A O 1
ATOM 1035 N N . SER A 1 180 ? 14.77800 -65.15400 -14.16400 1.000 63.31159 168 SER A N 1
ATOM 1036 C CA . SER A 1 180 ? 15.14800 -66.55600 -14.11800 1.000 62.73062 168 SER A CA 1
ATOM 1037 C C . SER A 1 180 ? 14.74600 -67.21900 -15.43400 1.000 68.48466 168 SER A C 1
ATOM 1038 O O . SER A 1 180 ? 14.03300 -66.64400 -16.26300 1.000 56.69476 168 SER A O 1
ATOM 1041 N N . ASN A 1 181 ? 15.23900 -68.43800 -15.63800 1.000 79.53915 169 ASN A N 1
ATOM 1042 C CA . ASN A 1 181 ? 14.79300 -69.20400 -16.79300 1.000 76.51016 169 ASN A CA 1
ATOM 1043 C C . ASN A 1 181 ? 13.27600 -69.32300 -16.80600 1.000 66.12904 169 ASN A C 1
ATOM 1044 O O . ASN A 1 181 ? 12.63800 -69.24200 -17.86600 1.000 62.26138 169 ASN A O 1
ATOM 1049 N N . TYR A 1 182 ? 12.68200 -69.48500 -15.62300 1.000 65.82066 170 TYR A N 1
ATOM 1050 C CA . TYR A 1 182 ? 11.24200 -69.66000 -15.53400 1.000 65.32761 170 TYR A CA 1
ATOM 1051 C C . TYR A 1 182 ? 10.52200 -68.36800 -15.87200 1.000 59.89442 170 TYR A C 1
ATOM 1052 O O . TYR A 1 182 ? 9.45100 -68.39300 -16.48900 1.000 60.57739 170 TYR A O 1
ATOM 1061 N N . HIS A 1 183 ? 11.09900 -67.22600 -15.49000 1.000 52.04012 171 HIS A N 1
ATOM 1062 C CA . HIS A 1 183 ? 10.54800 -65.94300 -15.91800 1.000 56.61604 171 HIS A CA 1
ATOM 1063 C C . HIS A 1 183 ? 10.45300 -65.88100 -17.43600 1.000 66.22477 171 HIS A C 1
ATOM 1064 O O . HIS A 1 183 ? 9.39700 -65.57000 -17.99700 1.000 68.68467 171 HIS A O 1
ATOM 1071 N N . LEU A 1 184 ? 11.55600 -66.21000 -18.11300 1.000 79.58279 172 LEU A N 1
ATOM 1072 C CA . LEU A 1 184 ? 11.62900 -66.08500 -19.56200 1.000 52.18943 172 LEU A CA 1
ATOM 1073 C C . LEU A 1 184 ? 10.72100 -67.07700 -20.27200 1.000 62.54742 172 LEU A C 1
ATOM 1074 O O . LEU A 1 184 ? 10.21200 -66.77600 -21.35700 1.000 73.84040 172 LEU A O 1
ATOM 1079 N N . ASN A 1 185 ? 10.52300 -68.26600 -19.70000 1.000 65.12072 173 ASN A N 1
ATOM 1080 C CA . ASN A 1 185 ? 9.63300 -69.23100 -20.33400 1.000 63.69668 173 ASN A CA 1
ATOM 1081 C C . ASN A 1 185 ? 8.17100 -68.81200 -20.21500 1.000 66.31705 173 ASN A C 1
ATOM 1082 O O . ASN A 1 185 ? 7.33700 -69.26500 -21.01000 1.000 84.54660 173 ASN A O 1
ATOM 1087 N N . LYS A 1 186 ? 7.85600 -67.94900 -19.24600 1.000 57.35959 174 LYS A N 1
ATOM 1088 C CA . LYS A 1 186 ? 6.52300 -67.38300 -19.08900 1.000 77.77911 174 LYS A CA 1
ATOM 1089 C C . LYS A 1 186 ? 6.25500 -66.29900 -20.11100 1.000 70.95310 174 LYS A C 1
ATOM 1090 O O . LYS A 1 186 ? 5.08700 -65.97300 -20.38100 1.000 63.47779 174 LYS A O 1
ATOM 1096 N N . GLY A 1 187 ? 7.31900 -65.74100 -20.67400 1.000 63.24191 175 GLY A N 1
ATOM 1097 C CA . GLY A 1 187 ? 7.23600 -64.55800 -21.49200 1.000 69.73668 175 GLY A CA 1
ATOM 1098 C C . GLY A 1 187 ? 7.60600 -63.26500 -20.79500 1.000 65.64890 175 GLY A C 1
ATOM 1099 O O . GLY A 1 187 ? 7.48600 -62.20300 -21.41600 1.000 67.35211 175 GLY A O 1
ATOM 1100 N N . ILE A 1 188 ? 8.05000 -63.30900 -19.53500 1.000 62.33233 176 ILE A N 1
ATOM 1101 C CA . ILE A 1 188 ? 8.47300 -62.09100 -18.84800 1.000 60.50084 176 ILE A CA 1
ATOM 1102 C C . ILE A 1 188 ? 9.70800 -61.51700 -19.52800 1.000 64.48106 176 ILE A C 1
ATOM 1103 O O . ILE A 1 188 ? 10.72400 -62.20600 -19.69200 1.000 67.02588 176 ILE A O 1
ATOM 1108 N N . GLU A 1 189 ? 9.63200 -60.24500 -19.91800 1.000 60.64868 177 GLU A N 1
ATOM 1109 C CA . GLU A 1 189 ? 10.78600 -59.52600 -20.44800 1.000 57.29156 177 GLU A CA 1
ATOM 1110 C C . GLU A 1 189 ? 11.52200 -58.72100 -19.38700 1.000 55.82507 177 GLU A C 1
ATOM 1111 O O . GLU A 1 189 ? 12.73900 -58.54800 -19.49600 1.000 66.83579 177 GLU A O 1
ATOM 1117 N N . TYR A 1 190 ? 10.82900 -58.23500 -18.35700 1.000 46.06809 178 TYR A N 1
ATOM 1118 C CA . TYR A 1 190 ? 11.50500 -57.39000 -17.38700 1.000 37.33008 178 TYR A CA 1
ATOM 1119 C C . TYR A 1 190 ? 10.94700 -57.60000 -15.98900 1.000 48.67061 178 TYR A C 1
ATOM 1120 O O . TYR A 1 190 ? 9.73800 -57.78400 -15.80700 1.000 49.60043 178 TYR A O 1
ATOM 1129 N N . LEU A 1 191 ? 11.83400 -57.53500 -15.00400 1.000 49.33147 179 LEU A N 1
ATOM 1130 C CA . LEU A 1 191 ? 11.43600 -57.43300 -13.60800 1.000 39.42455 179 LEU A CA 1
ATOM 1131 C C . LEU A 1 191 ? 11.76700 -56.00900 -13.16600 1.000 47.82873 179 LEU A C 1
ATOM 1132 O O . LEU A 1 191 ? 12.90300 -55.70700 -12.78300 1.000 63.16341 179 LEU A O 1
ATOM 1137 N N . ILE A 1 192 ? 10.77000 -55.13400 -13.24400 1.000 41.96786 180 ILE A N 1
ATOM 1138 C CA . ILE A 1 192 ? 10.93600 -53.73500 -12.87700 1.000 23.57157 180 ILE A CA 1
ATOM 1139 C C . ILE A 1 192 ? 11.00500 -53.61800 -11.36200 1.000 37.95634 180 ILE A C 1
ATOM 1140 O O . ILE A 1 192 ? 10.15300 -54.15200 -10.63500 1.000 27.90796 180 ILE A O 1
ATOM 1145 N N . THR A 1 193 ? 12.02700 -52.92300 -10.88100 1.000 33.99433 181 THR A N 1
ATOM 1146 C CA . THR A 1 193 ? 12.09200 -52.58600 -9.47000 1.000 38.99173 181 THR A CA 1
ATOM 1147 C C . THR A 1 193 ? 11.03500 -51.54200 -9.13800 1.000 44.47590 181 THR A C 1
ATOM 1148 O O . THR A 1 193 ? 10.83200 -50.58200 -9.89600 1.000 40.82410 181 THR A O 1
ATOM 1152 N N . TYR A 1 194 ? 10.33900 -51.75700 -8.01500 1.000 36.97563 182 TYR A N 1
ATOM 1153 C CA . TYR A 1 194 ? 9.34200 -50.82200 -7.49100 1.000 43.40655 182 TYR A CA 1
ATOM 1154 C C . TYR A 1 194 ? 9.44000 -50.83400 -5.97800 1.000 46.75915 182 TYR A C 1
ATOM 1155 O O . TYR A 1 194 ? 9.51900 -51.91000 -5.38000 1.000 41.39357 182 TYR A O 1
ATOM 1164 N N . VAL A 1 195 ? 9.42000 -49.65500 -5.35900 1.000 42.83680 183 VAL A N 1
ATOM 1165 C CA . VAL A 1 195 ? 9.59700 -49.54800 -3.91600 1.000 31.80483 183 VAL A CA 1
ATOM 1166 C C . VAL A 1 195 ? 8.22000 -49.56800 -3.26000 1.000 52.07427 183 VAL A C 1
ATOM 1167 O O . VAL A 1 195 ? 7.45400 -48.60300 -3.34700 1.000 64.56328 183 VAL A O 1
ATOM 1171 N N . TRP A 1 196 ? 7.88400 -50.69000 -2.63900 1.000 57.81224 184 TRP A N 1
ATOM 1172 C CA . TRP A 1 196 ? 6.60900 -50.80500 -1.95600 1.000 57.83715 184 TRP A CA 1
ATOM 1173 C C . TRP A 1 196 ? 6.66200 -50.02500 -0.65400 1.000 58.04827 184 TRP A C 1
ATOM 1174 O O . TRP A 1 196 ? 7.54500 -50.25800 0.18500 1.000 70.39048 184 TRP A O 1
ATOM 1185 N N . HIS A 1 197 ? 5.73700 -49.08100 -0.51200 1.000 58.36078 185 HIS A N 1
ATOM 1186 C CA . HIS A 1 197 ? 5.48000 -48.36400 0.72600 1.000 58.97673 185 HIS A CA 1
ATOM 1187 C C . HIS A 1 197 ? 4.24400 -48.94900 1.39700 1.000 69.49881 185 HIS A C 1
ATOM 1188 O O . HIS A 1 197 ? 3.48300 -49.70500 0.79100 1.000 75.80018 185 HIS A O 1
ATOM 1195 N N . ASN A 1 198 ? 4.04000 -48.57200 2.66500 1.000 76.46795 186 ASN A N 1
ATOM 1196 C CA . ASN A 1 198 ? 2.84100 -48.98400 3.39400 1.000 78.39343 186 ASN A CA 1
ATOM 1197 C C . ASN A 1 198 ? 1.55400 -48.53800 2.71000 1.000 86.66524 186 ASN A C 1
ATOM 1198 O O . ASN A 1 198 ? 0.50200 -49.14700 2.93500 1.000 86.94703 186 ASN A O 1
ATOM 1203 N N . ASN A 1 199 ? 1.62000 -47.50800 1.86500 1.000 92.93404 187 ASN A N 1
ATOM 1204 C CA . ASN A 1 199 ? 0.43900 -46.86500 1.30200 1.000 84.74092 187 ASN A CA 1
ATOM 1205 C C . ASN A 1 199 ? -0.06600 -47.51000 0.01800 1.000 78.70638 187 ASN A C 1
ATOM 1206 O O . ASN A 1 199 ? -1.27200 -47.44000 -0.25000 1.000 89.46535 187 ASN A O 1
ATOM 1211 N N . ASP A 1 200 ? 0.81000 -48.12500 -0.78300 1.000 57.91958 188 ASP A N 1
ATOM 1212 C CA . ASP A 1 200 ? 0.38300 -48.67600 -2.06600 1.000 56.28915 188 ASP A CA 1
ATOM 1213 C C . ASP A 1 200 ? -0.61800 -49.80600 -1.86900 1.000 64.44388 188 ASP A C 1
ATOM 1214 O O . ASP A 1 200 ? -0.49700 -50.60700 -0.93500 1.000 74.08777 188 ASP A O 1
ATOM 1219 N N . ASN A 1 201 ? -1.61300 -49.87400 -2.75200 1.000 59.27954 189 ASN A N 1
ATOM 1220 C CA . ASN A 1 201 ? -2.41500 -51.08200 -2.86700 1.000 79.01094 189 ASN A CA 1
ATOM 1221 C C . ASN A 1 201 ? -2.19000 -51.68000 -4.24700 1.000 67.68213 189 ASN A C 1
ATOM 1222 O O . ASN A 1 201 ? -1.84900 -50.97700 -5.20500 1.000 65.39195 189 ASN A O 1
ATOM 1227 N N . VAL A 1 202 ? -2.33800 -53.00200 -4.31900 1.000 64.33278 190 VAL A N 1
ATOM 1228 C CA . VAL A 1 202 ? -1.88100 -53.72300 -5.49500 1.000 57.68375 190 VAL A CA 1
ATOM 1229 C C . VAL A 1 202 ? -2.70200 -53.35900 -6.71300 1.000 69.21300 190 VAL A C 1
ATOM 1230 O O . VAL A 1 202 ? -2.17200 -53.33100 -7.82200 1.000 86.58879 190 VAL A O 1
ATOM 1234 N N . SER A 1 203 ? -3.99700 -53.08300 -6.55000 1.000 64.15655 191 SER A N 1
ATOM 1235 C CA . SER A 1 203 ? -4.81600 -52.82900 -7.72900 1.000 63.04199 191 SER A CA 1
ATOM 1236 C C . SER A 1 203 ? -4.37000 -51.56400 -8.44000 1.000 65.49484 191 SER A C 1
ATOM 1237 O O . SER A 1 203 ? -4.28800 -51.54100 -9.67500 1.000 88.34736 191 SER A O 1
ATOM 1240 N N . LEU A 1 204 ? -4.01500 -50.52100 -7.68500 1.000 50.40769 192 LEU A N 1
ATOM 1241 C CA . LEU A 1 204 ? -3.57500 -49.28900 -8.33600 1.000 60.80112 192 LEU A CA 1
ATOM 1242 C C . LEU A 1 204 ? -2.26300 -49.50400 -9.07400 1.000 54.51577 192 LEU A C 1
ATOM 1243 O O . LEU A 1 204 ? -2.16300 -49.19700 -10.26800 1.000 44.26229 192 LEU A O 1
ATOM 1248 N N . VAL A 1 205 ? -1.26400 -50.07700 -8.38900 1.000 53.48151 193 VAL A N 1
ATOM 1249 C CA . VAL A 1 205 ? 0.03700 -50.33500 -9.01600 1.000 52.52272 193 VAL A CA 1
ATOM 1250 C C . VAL A 1 205 ? -0.11600 -51.25800 -10.21900 1.000 55.67277 193 VAL A C 1
ATOM 1251 O O . VAL A 1 205 ? 0.50700 -51.05100 -11.26900 1.000 60.46670 193 VAL A O 1
ATOM 1255 N N . ALA A 1 206 ? -0.94000 -52.29600 -10.07700 1.000 48.87227 194 ALA A N 1
ATOM 1256 C CA . ALA A 1 206 ? -1.15000 -53.25700 -11.14900 1.000 45.91351 194 ALA A CA 1
ATOM 1257 C C . ALA A 1 206 ? -1.75400 -52.58900 -12.37100 1.000 57.16705 194 ALA A C 1
ATOM 1258 O O . ALA A 1 206 ? -1.31200 -52.83200 -13.50000 1.000 68.49015 194 ALA A O 1
ATOM 1260 N N . SER A 1 207 ? -2.76200 -51.73200 -12.17400 1.000 59.13031 195 SER A N 1
ATOM 1261 C CA . SER A 1 207 ? -3.32900 -51.05100 -13.33000 1.00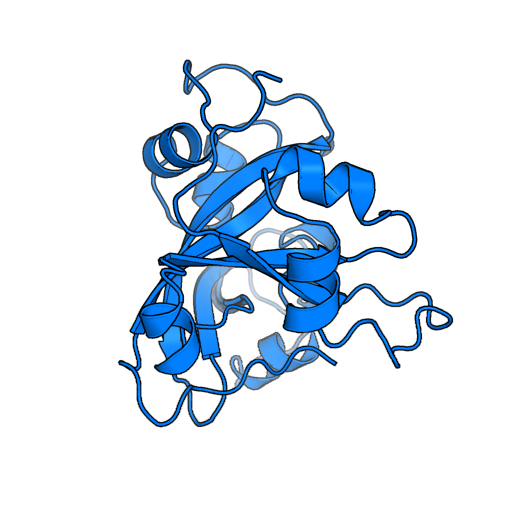0 67.00371 195 SER A CA 1
ATOM 1262 C C . SER A 1 207 ? -2.36500 -50.00300 -13.87200 1.000 63.12502 195 SER A C 1
ATOM 1263 O O . SER A 1 207 ? -2.42600 -49.66800 -15.06000 1.000 65.85475 195 SER A O 1
ATOM 1266 N N . LYS A 1 208 ? -1.46000 -49.49700 -13.02500 1.000 52.93579 196 LYS A N 1
ATOM 1267 C CA . LYS A 1 208 ? -0.45000 -48.54100 -13.47600 1.000 42.55352 196 LYS A CA 1
ATOM 1268 C C . LYS A 1 208 ? 0.57300 -49.20600 -14.38900 1.000 51.70772 196 LYS A C 1
ATOM 1269 O O . LYS A 1 208 ? 0.95900 -48.63700 -15.41900 1.000 63.73078 196 LYS A O 1
ATOM 1275 N N . PHE A 1 209 ? 1.03400 -50.39900 -14.01900 1.000 48.63510 197 PHE A N 1
ATOM 1276 C CA . PHE A 1 209 ? 2.00300 -51.16000 -14.80300 1.000 48.23712 197 PHE A CA 1
ATOM 1277 C C . PHE A 1 209 ? 1.33700 -52.13100 -15.77000 1.000 53.40913 197 PHE A C 1
ATOM 1278 O O . PHE A 1 209 ? 2.03900 -52.84100 -16.50300 1.000 52.40048 197 PHE A O 1
ATOM 1286 N N . GLY A 1 210 ? 0.00800 -52.19200 -15.77200 1.000 50.93499 198 GLY A N 1
ATOM 1287 C CA . GLY A 1 210 ? -0.69900 -53.06900 -16.68100 1.000 59.05830 198 GLY A CA 1
ATOM 1288 C C . GLY A 1 210 ? -0.43200 -54.54800 -16.46800 1.000 56.21787 198 GLY A C 1
ATOM 1289 O O . GLY A 1 210 ? -0.11900 -55.26500 -17.42200 1.000 58.39979 198 GLY A O 1
ATOM 1290 N N . VAL A 1 211 ? -0.55600 -55.02100 -15.22600 1.000 57.64589 199 VAL A N 1
ATOM 1291 C CA . VAL A 1 211 ? -0.41300 -56.43200 -14.89000 1.000 56.44973 199 VAL A CA 1
ATOM 1292 C C . VAL A 1 211 ? -1.55900 -56.81800 -13.95900 1.000 65.69618 199 VAL A C 1
ATOM 1293 O O . VAL A 1 211 ? -2.34500 -55.97100 -13.51900 1.000 43.01501 199 VAL A O 1
ATOM 1297 N N . SER A 1 212 ? -1.66600 -58.12000 -13.68400 1.000 56.85087 200 SER A N 1
ATOM 1298 C CA . SER A 1 212 ? -2.63400 -58.59100 -12.70500 1.000 49.70618 200 SER A CA 1
ATOM 1299 C C . SER A 1 212 ? -2.16300 -58.23400 -11.30100 1.000 49.53534 200 SER A C 1
ATOM 1300 O O . SER A 1 212 ? -0.97400 -58.02600 -11.05000 1.000 62.19862 200 SER A O 1
ATOM 1303 N N . THR A 1 213 ? -3.11100 -58.15100 -10.36900 1.000 57.73010 201 THR A N 1
ATOM 1304 C CA . THR A 1 213 ? -2.70600 -58.09500 -8.97000 1.000 52.46000 201 THR A CA 1
ATOM 1305 C C . THR A 1 213 ? -1.97400 -59.37100 -8.58400 1.000 55.21121 201 THR A C 1
ATOM 1306 O O . THR A 1 213 ? -0.91700 -59.32600 -7.94400 1.000 61.96081 201 THR A O 1
ATOM 1310 N N . GLN A 1 214 ? -2.49300 -60.51600 -9.02500 1.000 63.58752 202 GLN A N 1
ATOM 1311 C CA . GLN A 1 214 ? -1.87300 -61.79500 -8.70800 1.000 62.99922 202 GLN A CA 1
ATOM 1312 C C . GLN A 1 214 ? -0.43500 -61.86500 -9.20500 1.000 58.61380 202 GLN A C 1
ATOM 1313 O O . GLN A 1 214 ? 0.42300 -62.44800 -8.53800 1.000 68.99083 202 GLN A O 1
ATOM 1319 N N . ASP A 1 215 ? -0.15300 -61.30100 -10.38100 1.000 56.90210 203 ASP A N 1
ATOM 1320 C CA . ASP A 1 215 ? 1.22300 -61.29300 -10.86900 1.000 55.69787 203 ASP A CA 1
ATOM 1321 C C . ASP A 1 215 ? 2.14700 -60.70200 -9.81700 1.000 48.58639 203 ASP A C 1
ATOM 1322 O O . ASP A 1 215 ? 3.12700 -61.33400 -9.40200 1.000 63.08507 203 ASP A O 1
ATOM 1327 N N . ILE A 1 216 ? 1.81100 -59.50100 -9.34500 1.000 47.67648 204 ILE A N 1
ATOM 1328 C CA . ILE A 1 216 ? 2.60500 -58.82500 -8.32200 1.000 54.66355 204 ILE A CA 1
ATOM 1329 C C . ILE A 1 216 ? 2.66300 -59.65800 -7.04600 1.000 50.90520 204 ILE A C 1
ATOM 1330 O O . ILE A 1 216 ? 3.74000 -59.88500 -6.46700 1.000 43.21317 204 ILE A O 1
ATOM 1335 N N . ILE A 1 217 ? 1.50000 -60.13100 -6.59800 1.000 56.46761 205 ILE A N 1
ATOM 1336 C CA . ILE A 1 217 ? 1.41400 -60.82300 -5.31800 1.000 54.00689 205 ILE A CA 1
ATOM 1337 C C . ILE A 1 217 ? 2.30600 -62.06000 -5.31500 1.000 45.89137 205 ILE A C 1
ATOM 1338 O O . ILE A 1 217 ? 3.06800 -62.28800 -4.37000 1.000 48.01916 205 ILE A O 1
ATOM 1343 N N . SER A 1 218 ? 2.26000 -62.86100 -6.38300 1.000 53.57528 206 SER A N 1
ATOM 1344 C CA . SER A 1 218 ? 3.02800 -64.10300 -6.35000 1.000 54.94847 206 SER A CA 1
ATOM 1345 C C . SER A 1 218 ? 4.49900 -63.86400 -6.67400 1.000 45.20591 206 SER A C 1
ATOM 1346 O O . SER A 1 218 ? 5.37200 -64.51600 -6.08500 1.000 50.52130 206 SER A O 1
ATOM 1349 N N . GLU A 1 219 ? 4.80800 -62.92700 -7.58000 1.000 46.85481 207 GLU A N 1
ATOM 1350 C CA . GLU A 1 219 ? 6.21200 -62.61800 -7.82900 1.000 44.40536 207 GLU A CA 1
ATOM 1351 C C . GLU A 1 219 ? 6.90600 -62.14900 -6.56300 1.000 45.75399 207 GLU A C 1
ATOM 1352 O O . GLU A 1 219 ? 8.10300 -62.39700 -6.37900 1.000 55.43317 207 GLU A O 1
ATOM 1358 N N . ASN A 1 220 ? 6.18000 -61.50700 -5.65600 1.000 39.93643 208 ASN A N 1
ATOM 1359 C CA . ASN A 1 220 ? 6.82400 -61.01200 -4.45000 1.000 56.80128 208 ASN A CA 1
ATOM 1360 C C . ASN A 1 220 ? 6.45100 -61.81100 -3.20400 1.000 66.51936 208 ASN A C 1
ATOM 1361 O O . ASN A 1 220 ? 6.66700 -61.34300 -2.08000 1.000 55.41862 208 ASN A O 1
ATOM 1366 N N . ASN A 1 221 ? 5.91800 -63.01800 -3.39000 1.000 75.19794 209 ASN A N 1
ATOM 1367 C CA . ASN A 1 221 ? 5.37400 -63.84900 -2.32000 1.000 77.66954 209 ASN A CA 1
ATOM 1368 C C . ASN A 1 221 ? 4.68300 -62.97900 -1.27900 1.000 72.52747 209 ASN A C 1
ATOM 1369 O O . ASN A 1 221 ? 4.95200 -63.07100 -0.07700 1.000 70.24923 209 ASN A O 1
ATOM 1374 N N . PHE A 1 222 ? 3.79800 -62.13400 -1.74000 1.000 72.16988 210 PHE A N 1
ATOM 1375 C CA . PHE A 1 222 ? 2.94600 -61.31300 -0.92000 1.000 70.23666 210 PHE A CA 1
ATOM 1376 C C . PHE A 1 222 ? 1.93800 -62.11800 -0.24100 1.000 87.74996 210 PHE A C 1
ATOM 1377 O O . PHE A 1 222 ? 0.94700 -61.49800 0.13900 1.000 95.66506 210 PHE A O 1
ATOM 1385 N N . SER A 1 223 ? 1.89300 -63.45800 -0.16500 1.000 94.09158 211 SER A N 1
ATOM 1386 C CA . SER A 1 223 ? 0.83200 -64.16900 0.57700 1.000 89.37725 211 SER A CA 1
ATOM 1387 C C . SER A 1 223 ? 1.20100 -64.53700 2.02500 1.000 97.81256 211 SER A C 1
ATOM 1388 O O . SER A 1 223 ? 0.30900 -64.92700 2.81300 1.000 117.15000 211 SER A O 1
ATOM 1391 N N . HIS A 1 224 ? 2.49200 -64.44300 2.39600 1.000 100.54362 212 HIS A N 1
ATOM 1392 C CA . HIS A 1 224 ? 2.96100 -64.45000 3.79300 1.000 116.08275 212 HIS A CA 1
ATOM 1393 C C . HIS A 1 224 ? 4.13700 -63.47200 3.88800 1.000 109.93409 212 HIS A C 1
ATOM 1394 O O . HIS A 1 224 ? 5.30200 -63.84900 3.75200 1.000 111.86547 212 HIS A O 1
ATOM 1401 N N . GLN A 1 225 ? 3.80600 -62.21900 4.15300 1.000 104.49895 213 GLN A N 1
ATOM 1402 C CA . GLN A 1 225 ? 4.69800 -61.07800 4.06600 1.000 87.32568 213 GLN A CA 1
ATOM 1403 C C . GLN A 1 225 ? 4.12500 -60.02900 4.99500 1.000 90.52428 213 GLN A C 1
ATOM 1404 O O . GLN A 1 225 ? 2.92200 -59.74900 4.97400 1.000 100.04387 213 GLN A O 1
ATOM 1410 N N . ASN A 1 226 ? 4.99700 -59.46100 5.80000 1.000 90.97263 214 ASN A N 1
ATOM 1411 C CA . ASN A 1 226 ? 4.61000 -58.67700 6.96000 1.000 100.33162 214 ASN A CA 1
ATOM 1412 C C . ASN A 1 226 ? 4.67200 -57.21100 6.55100 1.000 102.82232 214 ASN A C 1
ATOM 1413 O O . ASN A 1 226 ? 5.75300 -56.62500 6.44600 1.000 104.30170 214 ASN A O 1
ATOM 1418 N N . PHE A 1 227 ? 3.50100 -56.62700 6.27300 1.000 107.32951 215 PHE A N 1
ATOM 1419 C CA . PHE A 1 227 ? 3.38400 -55.18900 6.05600 1.000 109.36633 215 PHE A CA 1
ATOM 1420 C C . PHE A 1 227 ? 3.27600 -54.41100 7.36200 1.000 124.42178 215 PHE A C 1
ATOM 1421 O O . PHE A 1 227 ? 3.27900 -53.17300 7.31400 1.000 120.37370 215 PHE A O 1
ATOM 1429 N N . THR A 1 228 ? 3.15200 -55.10700 8.50600 1.000 134.63844 216 THR A N 1
ATOM 1430 C CA . THR A 1 228 ? 3.21000 -54.45100 9.81200 1.000 134.96163 216 THR A CA 1
ATOM 1431 C C . THR A 1 228 ? 4.40000 -53.50100 9.88900 1.000 130.92828 216 THR A C 1
ATOM 1432 O O . THR A 1 228 ? 4.25000 -52.33000 10.25100 1.000 134.16050 216 THR A O 1
ATOM 1436 N N . ALA A 1 229 ? 5.58800 -53.97800 9.51800 1.000 122.73350 217 ALA A N 1
ATOM 1437 C CA . ALA A 1 229 ? 6.77800 -53.14500 9.60100 1.000 122.11676 217 ALA A CA 1
ATOM 1438 C C . ALA A 1 229 ? 6.62400 -51.93300 8.69700 1.000 135.22932 217 ALA A C 1
ATOM 1439 O O . ALA A 1 229 ? 6.36600 -52.07200 7.49400 1.000 142.43919 217 ALA A O 1
ATOM 1441 N N . ALA A 1 230 ? 6.76700 -50.73700 9.28800 1.000 133.11160 218 ALA A N 1
ATOM 1442 C CA . ALA A 1 230 ? 6.63600 -49.46100 8.58200 1.000 123.69685 218 ALA A CA 1
ATOM 1443 C C . ALA A 1 230 ? 7.75900 -49.23000 7.52400 1.000 126.02385 218 ALA A C 1
ATOM 1444 O O . ALA A 1 230 ? 7.84400 -48.14600 6.92200 1.000 117.80126 218 ALA A O 1
ATOM 1446 N N . THR A 1 231 ? 8.58900 -50.24900 7.31600 1.000 128.72145 219 THR A N 1
ATOM 1447 C CA . THR A 1 231 ? 9.69700 -50.20300 6.37500 1.000 120.40737 219 THR A CA 1
ATOM 1448 C C . THR A 1 231 ? 9.19200 -50.06300 4.93500 1.000 102.03446 219 THR A C 1
ATOM 1449 O O . THR A 1 231 ? 8.05500 -50.41700 4.60400 1.000 103.16635 219 THR A O 1
ATOM 1453 N N . ASN A 1 232 ? 10.05600 -49.50800 4.08400 1.000 83.43247 220 ASN A N 1
ATOM 1454 C CA . ASN A 1 232 ? 9.88700 -49.51900 2.63700 1.000 68.12545 220 ASN A CA 1
ATOM 1455 C C . ASN A 1 232 ? 10.74700 -50.62700 2.06400 1.000 77.41315 220 ASN A C 1
ATOM 1456 O O . ASN A 1 232 ? 11.91700 -50.75100 2.43500 1.000 103.79737 220 ASN A O 1
ATOM 1461 N N . PHE A 1 233 ? 10.19300 -51.41400 1.14900 1.000 63.19036 221 PHE A N 1
ATOM 1462 C CA . PHE A 1 233 ? 11.03600 -52.48400 0.64000 1.000 53.39781 221 PHE A CA 1
ATOM 1463 C C . PHE A 1 233 ? 10.88600 -52.63100 -0.86300 1.000 56.89110 221 PHE A C 1
ATOM 1464 O O . PHE A 1 233 ? 9.81600 -52.36000 -1.41500 1.000 70.99000 221 PHE A O 1
ATOM 1472 N N . PRO A 1 234 ? 11.93900 -53.04700 -1.54900 1.000 52.54844 222 PRO A N 1
ATOM 1473 C CA . PRO A 1 234 ? 11.84500 -53.20600 -2.99900 1.000 47.34915 222 PRO A CA 1
ATOM 1474 C C . PRO A 1 234 ? 11.12500 -54.49300 -3.35300 1.000 51.62331 222 PRO A C 1
ATOM 1475 O O . PRO A 1 234 ? 11.19000 -55.49800 -2.63800 1.000 52.58518 222 PRO A O 1
ATOM 1479 N N . ILE A 1 235 ? 10.41000 -54.43300 -4.47300 1.000 49.98248 223 ILE A N 1
ATOM 1480 C CA . ILE A 1 235 ? 9.67000 -55.55100 -5.02500 1.000 30.84363 223 ILE A CA 1
ATOM 1481 C C . ILE A 1 235 ? 9.85100 -55.51200 -6.53600 1.000 45.29476 223 ILE A C 1
ATOM 1482 O O . ILE A 1 235 ? 10.35200 -54.53800 -7.10800 1.000 48.74975 223 ILE A O 1
ATOM 1487 N N . LEU A 1 236 ? 9.39900 -56.57100 -7.19300 1.000 35.47522 224 LEU A N 1
ATOM 1488 C CA . LEU A 1 236 ? 9.55800 -56.69400 -8.63000 1.000 39.10006 224 LEU A CA 1
ATOM 1489 C C . LEU A 1 236 ? 8.19000 -56.81500 -9.27300 1.000 48.00265 224 LEU A C 1
ATOM 1490 O O . LEU A 1 236 ? 7.42100 -57.72500 -8.94100 1.000 59.94313 224 LEU A O 1
ATOM 1495 N N . ILE A 1 237 ? 7.88500 -55.88900 -10.17600 1.000 33.93266 225 ILE A N 1
ATOM 1496 C CA . ILE A 1 237 ? 6.75900 -56.02300 -11.08500 1.000 27.53039 225 ILE A CA 1
ATOM 1497 C C . ILE A 1 237 ? 7.24400 -56.84800 -12.27900 1.000 38.58666 225 ILE A C 1
ATOM 1498 O O . ILE A 1 237 ? 8.23000 -56.45000 -12.91900 1.000 35.53787 225 ILE A O 1
ATOM 1503 N N . PRO A 1 238 ? 6.64000 -57.99500 -12.56500 1.000 35.52012 226 PRO A N 1
ATOM 1504 C CA . PRO A 1 238 ? 7.00100 -58.70800 -13.79600 1.000 35.32836 226 PRO A CA 1
ATOM 1505 C C . PRO A 1 238 ? 6.16000 -58.21300 -14.95800 1.000 48.15425 226 PRO A C 1
ATOM 1506 O O . PRO A 1 238 ? 4.92600 -58.16100 -14.85300 1.000 54.32558 226 PRO A O 1
ATOM 1510 N N . VAL A 1 239 ? 6.81300 -57.83500 -16.06100 1.000 39.85768 227 VAL A N 1
ATOM 1511 C CA . VAL A 1 239 ? 6.12800 -57.31500 -17.23700 1.000 41.28001 227 VAL A CA 1
ATOM 1512 C C . VAL A 1 239 ? 6.63900 -58.02900 -18.47600 1.000 58.62105 227 VAL A C 1
ATOM 1513 O O . VAL A 1 239 ? 7.85300 -58.21900 -18.64500 1.000 61.21656 227 VAL A O 1
ATOM 1517 N N . THR A 1 240 ? 5.69000 -58.43500 -19.33300 1.000 66.74698 228 THR A N 1
ATOM 1518 C CA . THR A 1 240 ? 5.97700 -59.08600 -20.60700 1.000 56.41029 228 THR A CA 1
ATOM 1519 C C . THR A 1 240 ? 6.55200 -58.11900 -21.62800 1.000 54.51871 228 THR A C 1
ATOM 1520 O O . THR A 1 240 ? 7.19400 -58.55300 -22.59500 1.000 62.43647 228 THR A O 1
ATOM 1524 N N . GLN A 1 241 ? 6.30900 -56.82600 -21.44200 1.000 53.41228 229 GLN A N 1
ATOM 1525 C CA . GLN A 1 241 ? 6.84200 -55.77300 -22.28800 1.000 59.03203 229 GLN A CA 1
ATOM 1526 C C . GLN A 1 241 ? 6.87700 -54.50400 -21.45500 1.000 63.22089 229 GLN A C 1
ATOM 1527 O O . GLN A 1 241 ? 6.20400 -54.40400 -20.42600 1.000 71.84841 229 GLN A O 1
ATOM 1533 N N . LEU A 1 242 ? 7.67600 -53.54700 -21.89700 1.000 62.82677 230 LEU A N 1
ATOM 1534 C CA . LEU A 1 242 ? 7.64400 -52.23200 -21.27600 1.000 49.71063 230 LEU A CA 1
ATOM 1535 C C . LEU A 1 242 ? 6.22400 -51.66800 -21.35100 1.000 49.67817 230 LEU A C 1
ATOM 1536 O O . LEU A 1 242 ? 5.61800 -51.66800 -22.43400 1.000 57.22370 230 LEU A O 1
ATOM 1541 N N . PRO A 1 243 ? 5.65000 -51.21400 -20.24200 1.000 47.61757 231 PRO A N 1
ATOM 1542 C CA . PRO A 1 243 ? 4.26100 -50.73700 -20.26800 1.000 49.81864 231 PRO A CA 1
ATOM 1543 C C . PRO A 1 243 ? 4.15100 -49.29200 -20.74300 1.000 55.42012 231 PRO A C 1
ATOM 1544 O O . PRO A 1 243 ? 5.10300 -48.50400 -20.68300 1.000 62.29388 231 PRO A O 1
ATOM 1548 N N . SER A 1 244 ? 2.94900 -48.95300 -21.22200 1.000 49.11949 232 SER A N 1
ATOM 1549 C CA . SER A 1 244 ? 2.68000 -47.63900 -21.81700 1.000 59.46893 232 SER A CA 1
ATOM 1550 C C . SER A 1 244 ? 2.13600 -46.70500 -20.74000 1.000 59.95294 232 SER A C 1
ATOM 1551 O O . SER A 1 244 ? 0.93200 -46.48300 -20.61500 1.000 73.49292 232 SER A O 1
ATOM 1554 N N . LEU A 1 245 ? 3.05700 -46.12500 -19.97700 1.000 49.91740 233 LEU A N 1
ATOM 1555 C CA . LEU A 1 245 ? 2.67400 -45.33500 -18.81700 1.000 65.26257 233 LEU A CA 1
ATOM 1556 C C . LEU A 1 245 ? 1.77400 -44.17100 -19.20100 1.000 73.39010 233 LEU A C 1
ATOM 1557 O O . LEU A 1 245 ? 1.89400 -43.59600 -20.28700 1.000 84.11705 233 LEU A O 1
ATOM 1562 N N . SER A 1 246 ? 0.85800 -43.84300 -18.29100 1.000 77.01590 234 SER A N 1
ATOM 1563 C CA . SER A 1 246 ? -0.01300 -42.68600 -18.43400 1.000 100.30214 234 SER A CA 1
ATOM 1564 C C . SER A 1 246 ? 0.77400 -41.44400 -18.83700 1.000 114.23639 234 SER A C 1
ATOM 1565 O O . SER A 1 246 ? 1.97700 -41.32000 -18.56700 1.000 98.24583 234 SER A O 1
ATOM 1568 N N . GLN A 1 247 ? 0.08600 -40.53900 -19.53300 1.000 135.20358 235 GLN A N 1
ATOM 1569 C CA . GLN A 1 247 ? 0.59400 -39.19100 -19.74200 1.000 150.08567 235 GLN A CA 1
ATOM 1570 C C . GLN A 1 247 ? 0.23900 -38.34500 -18.52500 1.000 155.27748 235 GLN A C 1
ATOM 1571 O O . GLN A 1 247 ? -0.94300 -38.07300 -18.27800 1.000 162.92663 235 GLN A O 1
ATOM 1577 N N . SER A 1 248 ? 1.26600 -37.95600 -17.76400 1.000 142.79080 236 SER A N 1
ATOM 1578 C CA . SER A 1 248 ? 1.14700 -37.16300 -16.53000 1.000 127.99163 236 SER A CA 1
ATOM 1579 C C . SER A 1 248 ? -0.10800 -37.45700 -15.70500 1.000 124.96539 236 SER A C 1
ATOM 1580 O O . SER A 1 248 ? -1.07300 -36.69400 -15.72900 1.000 123.81953 236 SER A O 1
#

Sequence (203 aa):
GTNFSCPVDSPPSCDTYVTYFAQSPNFLTLTSISDLFDTSPLSIARASNIKDENQNLVPGQLLLVPVTCACSGSNSFSNISHMIKEGESYYYLSTTSYENLTNWETVQDSNPNYNPYLLPVGIKVVIPLFCKCPSNYHLNKGIEYLITYVWHNNDNVSLVASKFGVSTQDIISENNFSHQNFTAATNFPILIPVTQLPSLSQS

Organism: Lotus japonicus (NCBI:txid34305)

Solvent-accessible surface area: 10534 Å² total; per-residue (Å²): 76,27,94,23,47,20,22,153,83,14,88,89,62,29,100,2,30,0,5,0,44,5,38,65,109,100,25,35,56,6,84,22,0,6,106,8,9,107,35,57,47,80,22,0,1,151,3,4,40,30,165,76,67,137,118,115,5,78,91,46,29,25,0,0,0,36,12,98,1,44,50,77,65,86,59,2,33,4,85,11,53,18,113,1,109,128,78,25,32,7,144,91,1,0,40,57,4,0,26,43,0,2,55,125,78,37,0,69,109,50,13,84,146,87,82,36,191,132,15,71,97,40,32,148,0,41,0,3,0,22,0,13,4,11,24,62,165,23,91,116,174,40,30,89,35,0,0,0,4,7,9,54,78,136,34,71,35,58,121,2,4,93,95,2,63,30,50,48,113,63,0,40,72,38,0,76,20,93,153,54,86,82,116,48,90,86,52,36,28,0,0,0,11,4,90,118,50,18,103,10,93,106,104

Radius of gyration: 16.63 Å; Cα contacts (8 Å, |Δi|>4): 394; chains: 1; bounding box: 42×40×35 Å

Nearest PDB structures (foldseek):
  7bax-assembly1_A  TM=1.005E+00  e=3.037E-45  Lotus japonicus
  7au7-assembly1_A  TM=9.612E-01  e=5.458E-29  Medicago truncatula
  5jce-assembly1_A  TM=8.011E-01  e=2.562E-11  Oryza sativa Japonica Group
  5jcd-assembly2_B  TM=7.637E-01  e=7.479E-12  Oryza sativa Japonica Group
  5jcd-assembly3_C  TM=7.551E-01  e=1.350E-10  Oryza sativa Japonica Group